Protein AF-0000000077129321 (afdb_homodimer)

Structure (mmCIF, N/CA/C/O backbone):
data_AF-0000000077129321-model_v1
#
loop_
_entity.id
_entity.type
_entity.pdbx_description
1 polymer 'Predicted protein'
#
loop_
_atom_site.group_PDB
_atom_site.id
_atom_site.type_symbol
_atom_site.label_atom_id
_atom_site.label_alt_id
_atom_site.label_comp_id
_atom_site.label_asym_id
_atom_site.label_entity_id
_atom_site.label_seq_id
_atom_site.pdbx_PDB_ins_code
_atom_site.Cartn_x
_atom_site.Cartn_y
_atom_site.Cartn_z
_atom_site.occupancy
_atom_site.B_iso_or_equiv
_atom_site.auth_seq_id
_atom_site.auth_comp_id
_atom_site.auth_asym_id
_atom_site.auth_atom_id
_atom_site.pdbx_PDB_model_num
ATOM 1 N N . MET A 1 1 ? -29.438 -18.875 -0.452 1 38.34 1 MET A N 1
ATOM 2 C CA . MET A 1 1 ? -28.906 -18.75 -1.803 1 38.34 1 MET A CA 1
ATOM 3 C C . MET A 1 1 ? -27.766 -17.75 -1.842 1 38.34 1 MET A C 1
ATOM 5 O O . MET A 1 1 ? -27.906 -16.625 -1.356 1 38.34 1 MET A O 1
ATOM 9 N N . ALA A 1 2 ? -26.578 -18.125 -1.805 1 55.19 2 ALA A N 1
ATOM 10 C CA . ALA A 1 2 ? -25.406 -17.281 -1.555 1 55.19 2 ALA A CA 1
ATOM 11 C C . ALA A 1 2 ? -25.328 -16.141 -2.568 1 55.19 2 ALA A C 1
ATOM 13 O O . ALA A 1 2 ? -25.406 -16.375 -3.777 1 55.19 2 ALA A O 1
ATOM 14 N N . LEU A 1 3 ? -25.656 -14.906 -2.297 1 71.56 3 LEU A N 1
ATOM 15 C CA . LEU A 1 3 ? -25.906 -13.766 -3.178 1 71.56 3 LEU A CA 1
ATOM 16 C C . LEU A 1 3 ? -24.766 -13.609 -4.188 1 71.56 3 LEU A C 1
ATOM 18 O O . LEU A 1 3 ? -25.016 -13.328 -5.363 1 71.56 3 LEU A O 1
ATOM 22 N N . ILE A 1 4 ? -23.531 -13.688 -3.807 1 85.75 4 ILE A N 1
ATOM 23 C CA . ILE A 1 4 ? -22.484 -13.609 -4.816 1 85.75 4 ILE A CA 1
ATOM 24 C C . ILE A 1 4 ? -21.594 -14.859 -4.738 1 85.75 4 ILE A C 1
ATOM 26 O O . ILE A 1 4 ? -21.375 -15.406 -3.658 1 85.75 4 ILE A O 1
ATOM 30 N N . THR A 1 5 ? -21.328 -15.508 -5.875 1 92.88 5 THR A N 1
ATOM 31 C CA . THR A 1 5 ? -20.422 -16.656 -5.922 1 92.88 5 THR A CA 1
ATOM 32 C C . THR A 1 5 ? -19 -16.25 -5.547 1 92.88 5 THR A C 1
ATOM 34 O O . THR A 1 5 ? -18.672 -15.062 -5.535 1 92.88 5 THR A O 1
ATOM 37 N N . ALA A 1 6 ? -18.188 -17.234 -5.223 1 94.44 6 ALA A N 1
ATOM 38 C CA . ALA A 1 6 ? -16.797 -17 -4.898 1 94.44 6 ALA A CA 1
ATOM 39 C C . ALA A 1 6 ? -16.062 -16.297 -6.051 1 94.44 6 ALA A C 1
ATOM 41 O O . ALA A 1 6 ? -15.289 -15.367 -5.836 1 94.44 6 ALA A O 1
ATOM 42 N N . GLN A 1 7 ? -16.312 -16.781 -7.246 1 95.19 7 GLN A N 1
ATOM 43 C CA . GLN A 1 7 ? -15.672 -16.219 -8.43 1 95.19 7 GLN A CA 1
ATOM 44 C C . GLN A 1 7 ? -16.094 -14.758 -8.641 1 95.19 7 GLN A C 1
ATOM 46 O O . GLN A 1 7 ? -15.258 -13.914 -9 1 95.19 7 GLN A O 1
ATOM 51 N N . GLN A 1 8 ? -17.312 -14.523 -8.445 1 95.38 8 GLN A N 1
ATOM 52 C CA . GLN A 1 8 ? -17.797 -13.164 -8.586 1 95.38 8 GLN A CA 1
ATOM 53 C C . GLN A 1 8 ? -17.188 -12.242 -7.539 1 95.38 8 GLN A C 1
ATOM 55 O O . GLN A 1 8 ? -16.828 -11.094 -7.836 1 95.38 8 GLN A O 1
ATOM 60 N N . TYR A 1 9 ? -17.078 -12.734 -6.332 1 96.56 9 TYR A N 1
ATOM 61 C CA . TYR A 1 9 ? -16.453 -11.961 -5.262 1 96.56 9 TYR A CA 1
ATOM 62 C C . TYR A 1 9 ? -15.008 -11.633 -5.598 1 96.56 9 TYR A C 1
ATOM 64 O O . TYR A 1 9 ? -14.57 -10.492 -5.434 1 96.56 9 TYR A O 1
ATOM 72 N N . ILE A 1 10 ? -14.352 -12.586 -6.125 1 97.75 10 ILE A N 1
ATOM 73 C CA . ILE A 1 10 ? -12.953 -12.398 -6.492 1 97.75 10 ILE A CA 1
ATOM 74 C C . ILE A 1 10 ? -12.844 -11.359 -7.602 1 97.75 10 ILE A C 1
ATOM 76 O O . ILE A 1 10 ? -11.992 -10.469 -7.547 1 97.75 10 ILE A O 1
ATOM 80 N N . GLN A 1 11 ? -13.695 -11.438 -8.57 1 97.19 11 GLN A N 1
ATOM 81 C CA . GLN A 1 11 ? -13.672 -10.477 -9.664 1 97.19 11 GLN A CA 1
ATOM 82 C C . GLN A 1 11 ? -13.945 -9.062 -9.156 1 97.19 11 GLN A C 1
ATOM 84 O O . GLN A 1 11 ? -13.289 -8.109 -9.586 1 97.19 11 GLN A O 1
ATOM 89 N N . ALA A 1 12 ? -14.914 -9 -8.305 1 97.62 12 ALA A N 1
ATOM 90 C CA . ALA A 1 12 ? -15.211 -7.691 -7.734 1 97.62 12 ALA A CA 1
ATOM 91 C C . ALA A 1 12 ? -14.016 -7.145 -6.965 1 97.62 12 ALA A C 1
ATOM 93 O O . ALA A 1 12 ? -13.656 -5.973 -7.113 1 97.62 12 ALA A O 1
ATOM 94 N N . PHE A 1 13 ? -13.453 -8 -6.148 1 97.81 13 PHE A N 1
ATOM 95 C CA . PHE A 1 13 ? -12.273 -7.609 -5.391 1 97.81 13 PHE A CA 1
ATOM 96 C C . PHE A 1 13 ? -11.172 -7.098 -6.316 1 97.81 13 PHE A C 1
ATOM 98 O O . PHE A 1 13 ? -10.602 -6.031 -6.082 1 97.81 13 PHE A O 1
ATOM 105 N N . VAL A 1 14 ? -10.867 -7.84 -7.383 1 98.56 14 VAL A N 1
ATOM 106 C CA . VAL A 1 14 ? -9.789 -7.523 -8.312 1 98.56 14 VAL A CA 1
ATOM 107 C C . VAL A 1 14 ? -10.062 -6.176 -8.977 1 98.56 14 VAL A C 1
ATOM 109 O O . VAL A 1 14 ? -9.172 -5.32 -9.047 1 98.56 14 VAL A O 1
ATOM 112 N N . VAL A 1 15 ? -11.234 -5.961 -9.438 1 97.94 15 VAL A N 1
ATOM 113 C CA . VAL A 1 15 ? -11.578 -4.723 -10.125 1 97.94 15 VAL A CA 1
ATOM 114 C C . VAL A 1 15 ? -11.469 -3.545 -9.164 1 97.94 15 VAL A C 1
ATOM 116 O O . VAL A 1 15 ? -10.852 -2.527 -9.484 1 97.94 15 VAL A O 1
ATOM 119 N N . VAL A 1 16 ? -12 -3.689 -7.945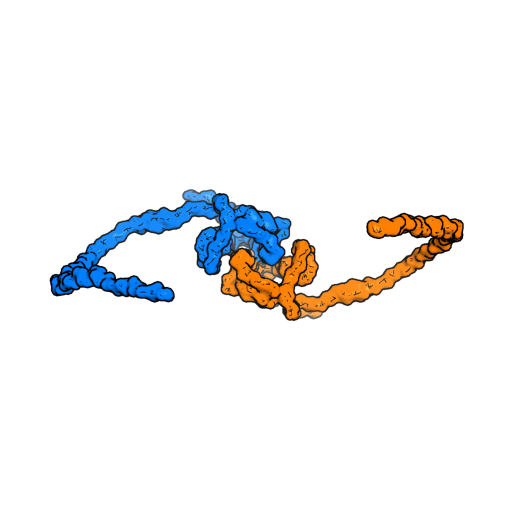 1 97.44 16 VAL A N 1
ATOM 120 C CA . VAL A 1 16 ? -12.016 -2.609 -6.965 1 97.44 16 VAL A CA 1
ATOM 121 C C . VAL A 1 16 ? -10.586 -2.256 -6.566 1 97.44 16 VAL A C 1
ATOM 123 O O . VAL A 1 16 ? -10.203 -1.083 -6.578 1 97.44 16 VAL A O 1
ATOM 126 N N . MET A 1 17 ? -9.812 -3.277 -6.297 1 98.19 17 MET A N 1
ATOM 127 C CA . MET A 1 17 ? -8.461 -3.014 -5.82 1 98.19 17 MET A CA 1
ATOM 128 C C . MET A 1 17 ? -7.578 -2.492 -6.949 1 98.19 17 MET A C 1
ATOM 130 O O . MET A 1 17 ? -6.695 -1.663 -6.719 1 98.19 17 MET A O 1
ATOM 134 N N . ALA A 1 18 ? -7.828 -2.965 -8.156 1 98.38 18 ALA A N 1
ATOM 135 C CA . ALA A 1 18 ? -7.086 -2.453 -9.305 1 98.38 18 ALA A CA 1
ATOM 136 C C . ALA A 1 18 ? -7.422 -0.988 -9.562 1 98.38 18 ALA A C 1
ATOM 138 O O . ALA A 1 18 ? -6.535 -0.187 -9.875 1 98.38 18 ALA A O 1
ATOM 139 N N . VAL A 1 19 ? -8.625 -0.615 -9.469 1 97.56 19 VAL A N 1
ATOM 140 C CA . VAL A 1 19 ? -9.047 0.767 -9.672 1 97.56 19 VAL A CA 1
ATOM 141 C C . VAL A 1 19 ? -8.445 1.656 -8.586 1 97.56 19 VAL A C 1
ATOM 143 O O . VAL A 1 19 ? -7.922 2.734 -8.883 1 97.56 19 VAL A O 1
ATOM 146 N N . TYR A 1 20 ? -8.453 1.19 -7.352 1 97.25 20 TYR A N 1
ATOM 147 C CA . TYR A 1 20 ? -7.855 1.972 -6.273 1 97.25 20 TYR A CA 1
ATOM 148 C C . TYR A 1 20 ? -6.348 2.096 -6.461 1 97.25 20 TYR A C 1
ATOM 150 O O . TYR A 1 20 ? -5.766 3.15 -6.191 1 97.25 20 TYR A O 1
ATOM 158 N N . ALA A 1 21 ? -5.75 1.023 -6.934 1 98.44 21 ALA A N 1
ATOM 159 C CA . ALA A 1 21 ? -4.32 1.09 -7.223 1 98.44 21 ALA A CA 1
ATOM 160 C C . ALA A 1 21 ? -4.023 2.145 -8.281 1 98.44 21 ALA A C 1
ATOM 162 O O . ALA A 1 21 ? -3.082 2.932 -8.141 1 98.44 21 ALA A O 1
ATOM 163 N N . ALA A 1 22 ? -4.809 2.193 -9.281 1 98.25 22 ALA A N 1
ATOM 164 C CA . ALA A 1 22 ? -4.645 3.189 -10.336 1 98.25 22 ALA A CA 1
ATOM 165 C C . ALA A 1 22 ? -4.836 4.602 -9.797 1 98.25 22 ALA A C 1
ATOM 167 O O . ALA A 1 22 ? -4.07 5.512 -10.125 1 98.25 22 ALA A O 1
ATOM 168 N N . GLN A 1 23 ? -5.816 4.805 -8.969 1 97.44 23 GLN A N 1
ATOM 169 C CA . GLN A 1 23 ? -6.055 6.117 -8.383 1 97.44 23 GLN A CA 1
ATOM 170 C C . GLN A 1 23 ? -4.895 6.535 -7.48 1 97.44 23 GLN A C 1
ATOM 172 O O . GLN A 1 23 ? -4.469 7.691 -7.508 1 97.44 23 GLN A O 1
ATOM 177 N N . MET A 1 24 ? -4.395 5.586 -6.711 1 97.44 24 MET A N 1
ATOM 178 C CA . MET A 1 24 ? -3.26 5.871 -5.84 1 97.44 24 MET A CA 1
ATOM 179 C C . MET A 1 24 ? -2.045 6.309 -6.648 1 97.44 24 MET A C 1
ATOM 181 O O . MET A 1 24 ? -1.285 7.18 -6.219 1 97.44 24 MET A O 1
ATOM 185 N N . LEU A 1 25 ? -1.91 5.727 -7.773 1 97.69 25 LEU A N 1
ATOM 186 C CA . LEU A 1 25 ? -0.761 6.023 -8.625 1 97.69 25 LEU A CA 1
ATOM 187 C C . LEU A 1 25 ? -0.932 7.371 -9.312 1 97.69 25 LEU A C 1
ATOM 189 O O . LEU A 1 25 ? -0.011 8.195 -9.32 1 97.69 25 LEU A O 1
ATOM 193 N N . LEU A 1 26 ? -2.111 7.668 -9.742 1 96.62 26 LEU A N 1
ATOM 194 C CA . LEU A 1 26 ? -2.297 8.742 -10.711 1 96.62 26 LEU A CA 1
ATOM 195 C C . LEU A 1 26 ? -2.834 10 -10.031 1 96.62 26 LEU A C 1
ATOM 197 O O . LEU A 1 26 ? -2.514 11.117 -10.445 1 96.62 26 LEU A O 1
ATOM 201 N N . VAL A 1 27 ? -3.689 9.82 -8.969 1 96.69 27 VAL A N 1
ATOM 202 C CA . VAL A 1 27 ? -4.359 10.992 -8.414 1 96.69 27 VAL A CA 1
ATOM 203 C C . VAL A 1 27 ? -4.352 10.922 -6.891 1 96.69 27 VAL A C 1
ATOM 205 O O . VAL A 1 27 ? -5.391 11.078 -6.254 1 96.69 27 VAL A O 1
ATOM 208 N N . PRO A 1 28 ? -3.227 10.758 -6.32 1 95.94 28 PRO A N 1
ATOM 209 C CA . PRO A 1 28 ? -3.172 10.641 -4.859 1 95.94 28 PRO A CA 1
ATOM 210 C C . PRO A 1 28 ? -3.703 11.883 -4.148 1 95.94 28 PRO A C 1
ATOM 212 O O . PRO A 1 28 ? -4.301 11.773 -3.072 1 95.94 28 PRO A O 1
ATOM 215 N N . ALA A 1 29 ? -3.537 13.055 -4.715 1 95.5 29 ALA A N 1
ATOM 216 C CA . ALA A 1 29 ? -4.039 14.273 -4.098 1 95.5 29 ALA A CA 1
ATOM 217 C C . ALA A 1 29 ? -5.562 14.25 -3.99 1 95.5 29 ALA A C 1
ATOM 219 O O . ALA A 1 29 ? -6.125 14.602 -2.951 1 95.5 29 ALA A O 1
ATOM 220 N N . LYS A 1 30 ? -6.164 13.797 -4.988 1 95 30 LYS A N 1
ATOM 221 C CA . LYS A 1 30 ? -7.621 13.734 -5.016 1 95 30 LYS A CA 1
ATOM 222 C C . LYS A 1 30 ? -8.148 12.719 -4.008 1 95 30 LYS A C 1
ATOM 224 O O . LYS A 1 30 ? -9.203 12.922 -3.408 1 95 30 LYS A O 1
ATOM 229 N N . MET A 1 31 ? -7.438 11.641 -3.83 1 94.12 31 MET A N 1
ATOM 230 C CA . MET A 1 31 ? -7.852 10.625 -2.865 1 94.12 31 MET A CA 1
ATOM 231 C C . MET A 1 31 ? -7.898 11.211 -1.455 1 94.12 31 MET A C 1
ATOM 233 O O . MET A 1 31 ? -8.734 10.812 -0.645 1 94.12 31 MET A O 1
ATOM 237 N N . VAL A 1 32 ? -7.004 12.094 -1.251 1 94.88 32 VAL A N 1
ATOM 238 C CA . VAL A 1 32 ? -6.98 12.727 0.06 1 94.88 32 VAL A CA 1
ATOM 239 C C . VAL A 1 32 ? -8.102 13.758 0.155 1 94.88 32 VAL A C 1
ATOM 241 O O . VAL A 1 32 ? -8.938 13.695 1.058 1 94.88 32 VAL A O 1
ATOM 244 N N . THR A 1 33 ? -8.211 14.641 -0.773 1 93.44 33 THR A N 1
ATOM 245 C CA . THR A 1 33 ? -9.109 15.781 -0.672 1 93.44 33 THR A CA 1
ATOM 246 C C . THR A 1 33 ? -10.562 15.352 -0.844 1 93.44 33 THR A C 1
ATOM 248 O O . THR A 1 33 ? -11.477 16.047 -0.398 1 93.44 33 THR A O 1
ATOM 251 N N . ASP A 1 34 ? -10.758 14.219 -1.418 1 92.19 34 ASP A N 1
ATOM 252 C CA . ASP A 1 34 ? -12.117 13.703 -1.567 1 92.19 34 ASP A CA 1
ATOM 253 C C . ASP A 1 34 ? -12.609 13.078 -0.264 1 92.19 34 ASP A C 1
ATOM 255 O O . ASP A 1 34 ? -13.82 13.047 -0.006 1 92.19 34 ASP A O 1
ATOM 259 N N . HIS A 1 35 ? -11.727 12.688 0.561 1 92.69 35 HIS A N 1
ATOM 260 C CA . HIS A 1 35 ? -12.164 11.883 1.698 1 92.69 35 HIS A CA 1
ATOM 261 C C . HIS A 1 35 ? -11.891 12.602 3.016 1 92.69 35 HIS A C 1
ATOM 263 O O . HIS A 1 35 ? -12.469 12.25 4.047 1 92.69 35 HIS A O 1
ATOM 269 N N . PHE A 1 36 ? -11.031 13.555 2.916 1 92.75 36 PHE A N 1
ATOM 270 C CA . PHE A 1 36 ? -10.609 14.203 4.152 1 92.75 36 PHE A CA 1
ATOM 271 C C . PHE A 1 36 ? -10.641 15.727 4.004 1 92.75 36 PHE A C 1
ATOM 273 O O . PHE A 1 36 ? -10.453 16.25 2.906 1 92.75 36 PHE A O 1
ATOM 280 N N . LYS A 1 37 ? -10.961 16.375 5.102 1 92.75 37 LYS A N 1
ATOM 281 C CA . LYS A 1 37 ? -10.781 17.812 5.199 1 92.75 37 LYS A CA 1
ATOM 282 C C . LYS A 1 37 ? -9.344 18.172 5.562 1 92.75 37 LYS A C 1
ATOM 284 O O . LYS A 1 37 ? -9.086 18.75 6.621 1 92.75 37 LYS A O 1
ATOM 289 N N . ALA A 1 38 ? -8.438 17.828 4.746 1 92.56 38 ALA A N 1
ATOM 290 C CA . ALA A 1 38 ? -7 18 4.938 1 92.56 38 ALA A CA 1
ATOM 291 C C . 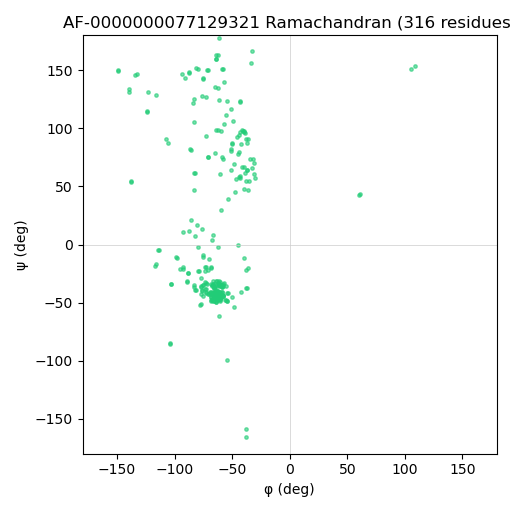ALA A 1 38 ? -6.293 18.203 3.6 1 92.56 38 ALA A C 1
ATOM 293 O O . ALA A 1 38 ? -6.75 17.719 2.566 1 92.56 38 ALA A O 1
ATOM 294 N N . PRO A 1 39 ? -5.23 18.922 3.635 1 93.19 39 PRO A N 1
ATOM 295 C CA . PRO A 1 39 ? -4.445 19.062 2.406 1 93.19 39 PRO A CA 1
ATOM 296 C C . PRO A 1 39 ? -3.703 17.781 2.029 1 93.19 39 PRO A C 1
ATOM 298 O O . PRO A 1 39 ? -3.297 17.016 2.908 1 93.19 39 PRO A O 1
ATOM 301 N N . ALA A 1 40 ? -3.52 17.609 0.75 1 94.31 40 ALA A N 1
ATOM 302 C CA . ALA A 1 40 ? -2.713 16.516 0.239 1 94.31 40 ALA A CA 1
ATOM 303 C C . ALA A 1 40 ? -1.234 16.891 0.187 1 94.31 40 ALA A C 1
ATOM 305 O O . ALA A 1 40 ? -0.71 17.219 -0.878 1 94.31 40 ALA A O 1
ATOM 306 N N . THR A 1 41 ? -0.554 16.797 1.287 1 93.62 41 THR A N 1
ATOM 307 C CA . THR A 1 41 ? 0.854 17.172 1.348 1 93.62 41 THR A CA 1
ATOM 308 C C . THR A 1 41 ? 1.693 16.266 0.448 1 93.62 41 THR A C 1
ATOM 310 O O . THR A 1 41 ? 1.288 15.148 0.13 1 93.62 41 THR A O 1
ATOM 313 N N . PRO A 1 42 ? 2.863 16.672 0.061 1 93.19 42 PRO A N 1
ATOM 314 C CA . PRO A 1 42 ? 3.74 15.828 -0.753 1 93.19 42 PRO A CA 1
ATOM 315 C C . PRO A 1 42 ? 4.078 14.508 -0.076 1 93.19 42 PRO A C 1
ATOM 317 O O . PRO A 1 42 ? 4.141 13.469 -0.739 1 93.19 42 PRO A O 1
ATOM 320 N N . MET A 1 43 ? 4.242 14.508 1.226 1 94.25 43 MET A N 1
ATOM 321 C CA . MET A 1 43 ? 4.562 13.297 1.972 1 94.25 43 MET A CA 1
ATOM 322 C C . MET A 1 43 ? 3.406 12.305 1.91 1 94.25 43 MET A C 1
ATOM 324 O O . MET A 1 43 ? 3.621 11.109 1.693 1 94.25 43 MET A O 1
ATOM 328 N N . VAL A 1 44 ? 2.24 12.836 2.072 1 95.69 44 VAL A N 1
ATOM 329 C CA . VAL A 1 44 ? 1.072 11.961 2.027 1 95.69 44 VAL A CA 1
ATOM 330 C C . VAL A 1 44 ? 0.914 11.383 0.624 1 95.69 44 VAL A C 1
ATOM 332 O O . VAL A 1 44 ? 0.69 10.18 0.464 1 95.69 44 VAL A O 1
ATOM 335 N N . GLN A 1 45 ? 1.071 12.18 -0.364 1 96.06 45 GLN A N 1
ATOM 336 C CA . GLN A 1 45 ? 0.941 11.727 -1.745 1 96.06 45 GLN A CA 1
ATOM 337 C C . GLN A 1 45 ? 2 10.68 -2.086 1 96.06 45 GLN A C 1
ATOM 339 O O . GLN A 1 45 ? 1.726 9.719 -2.812 1 96.06 45 GLN A O 1
ATOM 344 N N . PHE A 1 46 ? 3.234 10.891 -1.583 1 95.38 46 PHE A N 1
ATOM 345 C CA . PHE A 1 46 ? 4.344 9.961 -1.758 1 95.38 46 PHE A CA 1
ATOM 346 C C . PHE A 1 46 ? 3.971 8.57 -1.251 1 95.38 46 PHE A C 1
ATOM 348 O O . PHE A 1 46 ? 4.113 7.586 -1.974 1 95.38 46 PHE A O 1
ATOM 355 N N . TRP A 1 47 ? 3.418 8.469 -0.104 1 96.75 47 TRP A N 1
ATOM 356 C CA . TRP A 1 47 ? 3.094 7.18 0.502 1 96.75 47 TRP A CA 1
ATOM 357 C C . TRP A 1 47 ? 1.896 6.539 -0.191 1 96.75 47 TRP A C 1
ATOM 359 O O . TRP A 1 47 ? 1.864 5.32 -0.386 1 96.75 47 TRP A O 1
ATOM 369 N N . ILE A 1 48 ? 0.915 7.355 -0.569 1 97.44 48 ILE A N 1
ATOM 370 C CA . ILE A 1 48 ? -0.236 6.836 -1.298 1 97.44 48 ILE A CA 1
ATOM 371 C C . ILE A 1 48 ? 0.218 6.266 -2.641 1 97.44 48 ILE A C 1
ATOM 373 O O . ILE A 1 48 ? -0.133 5.141 -2.996 1 97.44 48 ILE A O 1
ATOM 377 N N . ARG A 1 49 ? 1.005 7.004 -3.348 1 96.88 49 ARG A N 1
ATOM 378 C CA . ARG A 1 49 ? 1.462 6.582 -4.668 1 96.88 49 ARG A CA 1
ATOM 379 C C . ARG A 1 49 ? 2.281 5.301 -4.578 1 96.88 49 ARG A C 1
ATOM 381 O O . ARG A 1 49 ? 2.105 4.387 -5.387 1 96.88 49 ARG A O 1
ATOM 388 N N . GLY A 1 50 ? 3.182 5.234 -3.639 1 97 50 GLY A N 1
ATOM 389 C CA . GLY A 1 50 ? 3.982 4.035 -3.451 1 97 50 GLY A CA 1
ATOM 390 C C . GLY A 1 50 ? 3.148 2.797 -3.172 1 97 50 GLY A C 1
ATOM 391 O O . GLY A 1 50 ? 3.461 1.709 -3.658 1 97 50 GLY A O 1
ATOM 392 N N . ALA A 1 51 ? 2.057 2.91 -2.473 1 98.12 51 ALA A N 1
ATOM 393 C CA . ALA A 1 51 ? 1.196 1.792 -2.094 1 98.12 51 ALA A CA 1
ATOM 394 C C . ALA A 1 51 ? 0.5 1.195 -3.312 1 98.12 51 ALA A C 1
ATOM 396 O O . ALA A 1 51 ? 0.012 0.064 -3.266 1 98.12 51 ALA A O 1
ATOM 397 N N . SER A 1 52 ? 0.463 1.991 -4.367 1 98.5 52 SER A N 1
ATOM 398 C CA . SER A 1 52 ? -0.196 1.522 -5.582 1 98.5 52 SER A CA 1
ATOM 399 C C . SER A 1 52 ? 0.443 0.238 -6.098 1 98.5 52 SER A C 1
ATOM 401 O O . SER A 1 52 ? -0.246 -0.635 -6.629 1 98.5 52 SER A O 1
ATOM 403 N N . VAL A 1 53 ? 1.741 0.117 -5.961 1 98.5 53 VAL A N 1
ATOM 404 C CA . VAL A 1 53 ? 2.465 -1.066 -6.414 1 98.5 53 VAL A CA 1
ATOM 405 C C . VAL A 1 53 ? 1.938 -2.305 -5.695 1 98.5 53 VAL A C 1
ATOM 407 O O . VAL A 1 53 ? 1.67 -3.33 -6.324 1 98.5 53 VAL A O 1
ATOM 410 N N . ALA A 1 54 ? 1.779 -2.211 -4.414 1 98.75 54 ALA A N 1
ATOM 411 C CA . ALA A 1 54 ? 1.363 -3.352 -3.6 1 98.75 54 ALA A CA 1
ATOM 412 C C . ALA A 1 54 ? -0.092 -3.719 -3.875 1 98.75 54 ALA A C 1
ATOM 414 O O . ALA A 1 54 ? -0.426 -4.898 -4.016 1 98.75 54 ALA A O 1
ATOM 415 N N . TRP A 1 55 ? -0.94 -2.729 -3.99 1 98.81 55 TRP A N 1
ATOM 416 C CA . TRP A 1 55 ? -2.352 -2.992 -4.254 1 98.81 55 TRP A CA 1
ATOM 417 C C . TRP A 1 55 ? -2.545 -3.549 -5.66 1 98.81 55 TRP A C 1
ATOM 419 O O . TRP A 1 55 ? -3.309 -4.5 -5.859 1 98.81 55 TRP A O 1
ATOM 429 N N . GLY A 1 56 ? -1.867 -2.912 -6.602 1 98.75 56 GLY A N 1
ATOM 430 C CA . GLY A 1 56 ? -1.921 -3.441 -7.953 1 98.75 56 GLY A CA 1
ATOM 431 C C . GLY A 1 56 ? -1.378 -4.855 -8.062 1 98.75 56 GLY A C 1
ATOM 432 O O . GLY A 1 56 ? -1.966 -5.699 -8.742 1 98.75 56 GLY A O 1
ATOM 433 N N . GLY A 1 57 ? -0.225 -5.082 -7.402 1 98.75 57 GLY A N 1
ATOM 434 C CA . GLY A 1 57 ? 0.347 -6.422 -7.383 1 98.75 57 GLY A CA 1
ATOM 435 C C . GLY A 1 57 ? -0.562 -7.449 -6.742 1 98.75 57 GLY A C 1
ATOM 436 O O . GLY A 1 57 ? -0.699 -8.562 -7.246 1 98.75 57 GLY A O 1
ATOM 437 N N . LEU A 1 58 ? -1.184 -7.117 -5.66 1 98.81 58 LEU A N 1
ATOM 438 C CA . LEU A 1 58 ? -2.102 -8.016 -4.973 1 98.81 58 LEU A CA 1
ATOM 439 C C . LEU A 1 58 ? -3.301 -8.352 -5.855 1 98.81 58 LEU A C 1
ATOM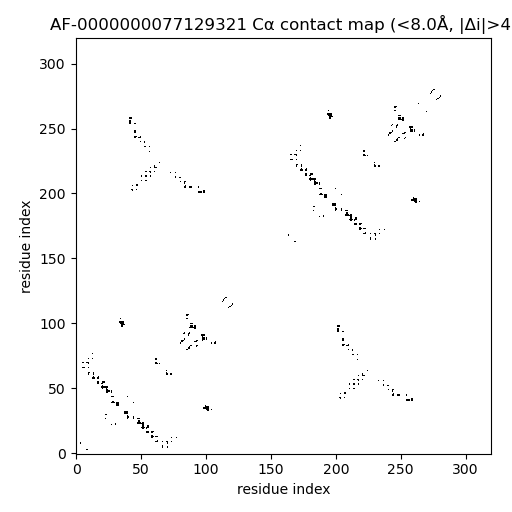 441 O O . LEU A 1 58 ? -3.693 -9.516 -5.957 1 98.81 58 LEU A O 1
ATOM 445 N N . ALA A 1 59 ? -3.84 -7.332 -6.457 1 98.75 59 ALA A N 1
ATOM 446 C CA . ALA A 1 59 ? -4.965 -7.551 -7.359 1 98.75 59 ALA A CA 1
ATOM 447 C C . ALA A 1 59 ? -4.586 -8.508 -8.484 1 98.75 59 ALA A C 1
ATOM 449 O O . ALA A 1 59 ? -5.344 -9.422 -8.812 1 98.75 59 ALA A O 1
ATOM 450 N N . TYR A 1 60 ? -3.436 -8.297 -9.039 1 98.75 60 TYR A N 1
ATOM 451 C CA . TYR A 1 60 ? -2.957 -9.148 -10.117 1 98.75 60 TYR A CA 1
ATOM 452 C C . TYR A 1 60 ? -2.805 -10.594 -9.648 1 98.75 60 TYR A C 1
ATOM 454 O O . TYR A 1 60 ? -3.232 -11.523 -10.328 1 98.75 60 TYR A O 1
ATOM 462 N N . CYS A 1 61 ? -2.189 -10.773 -8.5 1 98.69 61 CYS A N 1
ATOM 463 C CA . CYS A 1 61 ? -1.985 -12.109 -7.957 1 98.69 61 CYS A CA 1
ATOM 464 C C . CYS A 1 61 ? -3.316 -12.812 -7.715 1 98.69 61 CYS A C 1
ATOM 466 O O . CYS A 1 61 ? -3.508 -13.953 -8.133 1 98.69 61 CYS A O 1
ATOM 468 N N . VAL A 1 62 ? -4.23 -12.133 -7.082 1 98.56 62 VAL A N 1
ATOM 469 C CA . VAL A 1 62 ? -5.535 -12.711 -6.777 1 98.56 62 VAL A CA 1
ATOM 470 C C . VAL A 1 62 ? -6.262 -13.055 -8.078 1 98.56 62 VAL A C 1
ATOM 472 O O . VAL A 1 62 ? -6.961 -14.07 -8.148 1 98.56 62 VAL A O 1
ATOM 475 N N . TYR A 1 63 ? -6.047 -12.266 -9.07 1 98 63 TYR A N 1
ATOM 476 C CA . TYR A 1 63 ? -6.664 -12.492 -10.375 1 98 63 TYR A CA 1
ATOM 477 C C . TYR A 1 63 ? -6.125 -13.766 -11.016 1 98 63 TYR A C 1
ATOM 479 O O . TYR A 1 63 ? -6.859 -14.477 -11.711 1 98 63 TYR A O 1
ATOM 487 N N . THR A 1 64 ? -4.895 -14.078 -10.789 1 97.12 64 THR A N 1
ATOM 488 C CA . THR A 1 64 ? -4.242 -15.148 -11.531 1 97.12 64 THR A CA 1
ATOM 489 C C . THR A 1 64 ? -4.246 -16.438 -10.727 1 97.12 64 THR A C 1
ATOM 491 O O . THR A 1 64 ? -3.99 -17.516 -11.273 1 97.12 64 THR A O 1
ATOM 494 N N . MET A 1 65 ? -4.594 -16.375 -9.469 1 95.81 65 MET A N 1
ATOM 495 C CA . MET A 1 65 ? -4.637 -17.547 -8.594 1 95.81 65 MET A CA 1
ATOM 496 C C . MET A 1 65 ? -5.914 -18.344 -8.82 1 95.81 65 MET A C 1
ATOM 498 O O . MET A 1 65 ? -6.945 -17.781 -9.188 1 95.81 65 MET A O 1
ATOM 502 N N . PRO A 1 66 ? -5.832 -19.672 -8.578 1 95.81 66 PRO A N 1
ATOM 503 C CA . PRO A 1 66 ? -7.074 -20.438 -8.523 1 95.81 66 PRO A CA 1
ATOM 504 C C . PRO A 1 66 ? -8.047 -19.922 -7.465 1 95.81 66 PRO A C 1
ATOM 506 O O . PRO A 1 66 ? -7.613 -19.422 -6.422 1 95.81 66 PRO A O 1
ATOM 509 N N . THR A 1 67 ? -9.25 -20.109 -7.73 1 96.12 67 THR A N 1
ATOM 510 C CA . THR A 1 67 ? -10.32 -19.578 -6.895 1 96.12 67 THR A CA 1
ATOM 511 C C . THR A 1 67 ? -10.133 -20 -5.441 1 96.12 67 THR A C 1
ATOM 513 O O . THR A 1 67 ? -10.289 -19.188 -4.527 1 96.12 67 THR A O 1
ATOM 516 N N . ALA A 1 68 ? -9.773 -21.203 -5.246 1 96.19 68 ALA A N 1
ATOM 517 C CA . ALA A 1 68 ? -9.648 -21.75 -3.896 1 96.19 68 ALA A CA 1
ATOM 518 C C . ALA A 1 68 ? -8.547 -21.031 -3.119 1 96.19 68 ALA A C 1
ATOM 520 O O . ALA A 1 68 ? -8.656 -20.859 -1.903 1 96.19 68 ALA A O 1
ATOM 521 N N . ALA A 1 69 ? -7.566 -20.594 -3.82 1 96.31 69 ALA A N 1
ATOM 522 C CA . ALA A 1 69 ? -6.441 -19.906 -3.191 1 96.31 69 ALA A CA 1
ATOM 523 C C . ALA A 1 69 ? -6.699 -18.406 -3.102 1 96.31 69 ALA A C 1
ATOM 525 O O . ALA A 1 69 ? -6.242 -17.75 -2.162 1 96.31 69 ALA A O 1
ATOM 526 N N . ALA A 1 70 ? -7.395 -17.938 -4.055 1 97.94 70 ALA A N 1
ATOM 527 C CA . ALA A 1 70 ? -7.625 -16.5 -4.176 1 97.94 70 ALA A CA 1
ATOM 528 C C . ALA A 1 70 ? -8.648 -16.016 -3.152 1 97.94 70 ALA A C 1
ATOM 530 O O . ALA A 1 70 ? -8.523 -14.906 -2.613 1 97.94 70 ALA A O 1
ATOM 531 N N . LEU A 1 71 ? -9.594 -16.828 -2.865 1 97.69 71 LEU A N 1
ATOM 532 C CA . LEU A 1 71 ? -10.734 -16.406 -2.072 1 97.69 71 LEU A CA 1
ATOM 533 C C . LEU A 1 71 ? -10.312 -16.016 -0.661 1 97.69 71 LEU A C 1
ATOM 535 O O . LEU A 1 71 ? -10.656 -14.938 -0.175 1 97.69 71 LEU A O 1
ATOM 539 N N . PRO A 1 72 ? -9.547 -16.828 0.023 1 97.69 72 PRO A N 1
ATOM 540 C CA . PRO A 1 72 ? -9.133 -16.422 1.366 1 97.69 72 PRO A CA 1
ATOM 541 C C . PRO A 1 72 ? -8.289 -15.141 1.359 1 97.69 72 PRO A C 1
ATOM 543 O O . PRO A 1 72 ? -8.391 -14.328 2.277 1 97.69 72 PRO A O 1
ATOM 546 N N . VAL A 1 73 ? -7.461 -14.945 0.353 1 98.38 73 VAL A N 1
ATOM 547 C CA . VAL A 1 73 ? -6.613 -13.758 0.266 1 98.38 73 VAL A CA 1
ATOM 548 C C . VAL A 1 73 ? -7.48 -12.523 0.039 1 98.38 73 VAL A C 1
ATOM 550 O O . VAL A 1 73 ? -7.328 -11.508 0.732 1 98.38 73 VAL A O 1
ATOM 553 N N . ALA A 1 74 ? -8.375 -12.656 -0.886 1 98.62 74 ALA A N 1
ATOM 554 C CA . ALA A 1 74 ? -9.273 -11.555 -1.195 1 98.62 74 ALA A CA 1
ATOM 555 C C . ALA A 1 74 ? -10.117 -11.172 0.019 1 98.62 74 ALA A C 1
ATOM 557 O O . ALA A 1 74 ? -10.297 -9.992 0.311 1 98.62 74 ALA A O 1
ATOM 558 N N . THR A 1 75 ? -10.578 -12.164 0.726 1 98.31 75 THR A N 1
ATOM 559 C CA . THR A 1 75 ? -11.422 -11.93 1.892 1 98.31 75 THR A CA 1
ATOM 560 C C . THR A 1 75 ? -10.625 -11.281 3.018 1 98.31 75 THR A C 1
ATOM 562 O O . THR A 1 75 ? -11.047 -10.273 3.584 1 98.31 75 THR A O 1
ATOM 565 N N . ALA A 1 76 ? -9.477 -11.852 3.266 1 98.5 76 ALA A N 1
ATOM 566 C CA . ALA A 1 76 ? -8.633 -11.305 4.324 1 98.5 76 ALA A CA 1
ATOM 567 C C . ALA A 1 76 ? -8.234 -9.867 4.016 1 98.5 76 ALA A C 1
ATOM 569 O O . ALA A 1 76 ? -8.273 -9 4.891 1 98.5 76 ALA A O 1
ATOM 570 N N . ALA A 1 77 ? -7.863 -9.641 2.777 1 98.56 77 ALA A N 1
ATOM 571 C CA . ALA A 1 77 ? -7.445 -8.305 2.369 1 98.56 77 ALA A CA 1
ATOM 572 C C . ALA A 1 77 ? -8.602 -7.312 2.463 1 98.56 77 ALA A C 1
ATOM 574 O O . ALA A 1 77 ? -8.406 -6.156 2.846 1 98.56 77 ALA A O 1
ATOM 575 N N . SER A 1 78 ? -9.781 -7.762 2.137 1 97.88 78 SER A N 1
ATOM 576 C CA . SER A 1 78 ? -10.953 -6.895 2.223 1 97.88 78 SER A CA 1
ATOM 577 C C . SER A 1 78 ? -11.25 -6.5 3.666 1 97.88 78 SER A C 1
ATOM 579 O O . SER A 1 78 ? -11.508 -5.332 3.957 1 97.88 78 SER A O 1
ATOM 581 N N . VAL A 1 79 ? -11.188 -7.41 4.504 1 97.25 79 VAL A N 1
ATOM 582 C CA . VAL A 1 79 ? -11.461 -7.16 5.914 1 97.25 79 VAL A CA 1
ATOM 583 C C . VAL A 1 79 ? -10.398 -6.227 6.492 1 97.25 79 VAL A C 1
ATOM 585 O O . VAL A 1 79 ? -10.727 -5.223 7.129 1 97.25 79 VAL A O 1
ATOM 588 N N . ALA A 1 80 ? -9.18 -6.57 6.219 1 98.06 80 ALA A N 1
ATOM 589 C CA . ALA A 1 80 ? -8.078 -5.766 6.746 1 98.06 80 ALA A CA 1
ATOM 590 C C . ALA A 1 80 ? -8.125 -4.344 6.195 1 98.06 80 ALA A C 1
ATOM 592 O O . ALA A 1 80 ? -7.898 -3.379 6.93 1 98.06 80 ALA A O 1
ATOM 593 N N . CYS A 1 81 ? -8.406 -4.23 4.918 1 96.94 81 CYS A N 1
ATOM 594 C CA . CYS A 1 81 ? -8.547 -2.924 4.281 1 96.94 81 CYS A CA 1
ATOM 595 C C . CYS A 1 81 ? -9.648 -2.111 4.941 1 96.94 81 CYS A C 1
ATOM 597 O O . CYS A 1 81 ? -9.477 -0.92 5.211 1 96.94 81 CYS A O 1
ATOM 599 N N . ASN A 1 82 ? -10.734 -2.754 5.207 1 94.44 82 ASN A N 1
ATOM 600 C CA . ASN A 1 82 ? -11.859 -2.076 5.844 1 94.44 82 ASN A CA 1
ATOM 601 C C . ASN A 1 82 ? -11.484 -1.56 7.23 1 94.44 82 ASN A C 1
ATOM 603 O O . ASN A 1 82 ? -11.828 -0.434 7.594 1 94.44 82 ASN A O 1
ATOM 607 N N . VAL A 1 83 ? -10.766 -2.309 7.965 1 94.19 83 VAL A N 1
ATOM 608 C CA . VAL A 1 83 ? -10.398 -1.972 9.336 1 94.19 83 VAL A CA 1
ATOM 609 C C . VAL A 1 83 ? -9.359 -0.853 9.328 1 94.19 83 VAL A C 1
ATOM 611 O O . VAL A 1 83 ? -9.484 0.122 10.078 1 94.19 83 VAL A O 1
ATOM 614 N N . LEU A 1 84 ? -8.414 -0.934 8.438 1 95.94 84 LEU A N 1
ATOM 615 C CA . LEU A 1 84 ? -7.25 -0.057 8.516 1 95.94 84 LEU A CA 1
ATOM 616 C C . LEU A 1 84 ? -7.504 1.257 7.785 1 95.94 84 LEU A C 1
ATOM 618 O O . LEU A 1 84 ? -6.84 2.26 8.055 1 95.94 84 LEU A O 1
ATOM 622 N N . TYR A 1 85 ? -8.43 1.234 6.812 1 93.62 85 TYR A N 1
ATOM 623 C CA . TYR A 1 85 ? -8.711 2.471 6.098 1 93.62 85 TYR A CA 1
ATOM 624 C C . TYR A 1 85 ? -10.031 3.082 6.566 1 93.62 85 TYR A C 1
ATOM 626 O O . TYR A 1 85 ? -10.07 3.764 7.594 1 93.62 85 TYR A O 1
ATOM 634 N N . PRO A 1 86 ? -11.203 2.713 6.051 1 90.38 86 PRO A N 1
ATOM 635 C CA . PRO A 1 86 ? -12.398 3.498 6.371 1 90.38 86 PRO A CA 1
ATOM 636 C C . PRO A 1 86 ? -12.773 3.426 7.852 1 90.38 86 PRO A C 1
ATOM 638 O O . PRO A 1 86 ? -13.109 4.445 8.453 1 90.38 86 PRO A O 1
ATOM 641 N N . MET A 1 87 ? -12.703 2.303 8.477 1 90 87 MET A N 1
ATOM 642 C CA . MET A 1 87 ? -13.078 2.201 9.883 1 90 87 MET A CA 1
ATOM 643 C C . MET A 1 87 ? -12.07 2.93 10.766 1 90 87 MET A C 1
ATOM 645 O O . MET A 1 87 ? -12.453 3.627 11.711 1 90 87 MET A O 1
ATOM 649 N N . ASN A 1 88 ? -10.867 2.795 10.453 1 91.81 88 ASN A N 1
ATOM 650 C CA . ASN A 1 88 ? -9.836 3.496 11.211 1 91.81 88 ASN A CA 1
ATOM 651 C C . ASN A 1 88 ? -9.945 5.008 11.039 1 91.81 88 ASN A C 1
ATOM 653 O O . ASN A 1 88 ? -9.766 5.762 12 1 91.81 88 ASN A O 1
ATOM 657 N N . ALA A 1 89 ? -10.156 5.418 9.812 1 90.31 89 ALA A N 1
ATOM 658 C CA . ALA A 1 89 ? -10.305 6.848 9.539 1 90.31 89 ALA A CA 1
ATOM 659 C C . ALA A 1 89 ? -11.469 7.438 10.336 1 90.31 89 ALA A C 1
ATOM 661 O O . ALA A 1 89 ? -11.344 8.523 10.914 1 90.31 89 ALA A O 1
ATOM 662 N N . LYS A 1 90 ? -12.508 6.789 10.438 1 86 90 LYS A N 1
ATOM 663 C CA . LYS A 1 90 ? -13.75 7.281 11.031 1 86 90 LYS A CA 1
ATOM 664 C C . LYS A 1 90 ? -13.703 7.188 12.555 1 86 90 LYS A C 1
ATOM 666 O O . LYS A 1 90 ? -14.172 8.094 13.25 1 86 90 LYS A O 1
ATOM 671 N N . PHE A 1 91 ? -13.133 6.105 13.023 1 86.62 91 PHE A N 1
ATOM 672 C CA . PHE A 1 91 ? -13.305 5.824 14.445 1 86.62 91 PHE A CA 1
ATOM 673 C C . PHE A 1 91 ? -11.977 5.914 15.18 1 86.62 91 PHE A C 1
ATOM 675 O O . PHE A 1 91 ? -11.938 5.848 16.406 1 86.62 91 PHE A O 1
ATOM 682 N N . GLY A 1 92 ? -10.906 6.125 14.508 1 86.38 92 GLY A N 1
ATOM 683 C CA . GLY A 1 92 ? -9.609 6.195 15.164 1 86.38 92 GLY A CA 1
ATOM 684 C C . GLY A 1 92 ? -9.234 4.914 15.875 1 86.38 92 GLY A C 1
ATOM 685 O O . GLY A 1 92 ? -8.773 4.945 17.016 1 86.38 92 GLY A O 1
ATOM 686 N N . LEU A 1 93 ? -9.492 3.785 15.188 1 84.19 93 LEU A N 1
ATOM 687 C CA . LEU A 1 93 ? -9.305 2.475 15.805 1 84.19 93 LEU A CA 1
ATOM 688 C C . LEU A 1 93 ? -7.84 2.242 16.156 1 84.19 93 LEU A C 1
ATOM 690 O O . LEU A 1 93 ? -7.531 1.602 17.156 1 84.19 93 LEU A O 1
ATOM 694 N N . ILE A 1 94 ? -7.051 2.59 15.203 1 82.19 94 ILE A N 1
ATOM 695 C CA . ILE A 1 94 ? -5.621 2.369 15.375 1 82.19 94 ILE A CA 1
ATOM 696 C C . ILE A 1 94 ? -4.867 3.686 15.195 1 82.19 94 ILE A C 1
ATOM 698 O O . ILE A 1 94 ? -4.91 4.285 14.117 1 82.19 94 ILE A O 1
ATOM 702 N N . GLY A 1 95 ? -4.297 4.094 16.188 1 70.25 95 GLY A N 1
ATOM 703 C CA . GLY A 1 95 ? -3.619 5.379 16.234 1 70.25 95 GLY A CA 1
ATOM 704 C C . GLY A 1 95 ? -4.391 6.43 17.016 1 70.25 95 GLY A C 1
ATOM 705 O O . GLY A 1 95 ? -5.543 6.211 17.391 1 70.25 95 GLY A O 1
ATOM 706 N N . ALA A 1 96 ? -3.801 7.289 17.562 1 59.28 96 ALA A N 1
ATOM 707 C CA . ALA A 1 96 ? -4.27 8.148 18.656 1 59.28 96 ALA A CA 1
ATOM 708 C C . ALA A 1 96 ? -5.242 9.203 18.141 1 59.28 96 ALA A C 1
ATOM 710 O O . ALA A 1 96 ? -5.906 9.883 18.922 1 59.28 96 ALA A O 1
ATOM 711 N N . LYS A 1 97 ? -5.414 9.352 16.766 1 68.56 97 LYS A N 1
ATOM 712 C CA . LYS A 1 97 ? -6.211 10.531 16.453 1 68.56 97 LYS A CA 1
ATOM 713 C C . LYS A 1 97 ? -7.199 10.258 15.328 1 68.56 97 LYS A C 1
ATOM 715 O O . LYS A 1 97 ? -6.848 9.641 14.328 1 68.56 97 LYS A O 1
ATOM 720 N N . LYS A 1 98 ? -8.43 10.672 15.633 1 79.38 98 LYS A N 1
ATOM 721 C CA . LYS A 1 98 ? -9.445 10.68 14.586 1 79.38 98 LYS A CA 1
ATOM 722 C C . LYS A 1 98 ? -9.055 11.625 13.453 1 79.38 98 LYS A C 1
ATOM 724 O O . LYS A 1 98 ? -8.594 12.742 13.703 1 79.38 98 LYS A O 1
ATOM 729 N N . LEU A 1 99 ? -9.234 11.094 12.258 1 89.94 99 LEU A N 1
ATOM 730 C CA . LEU A 1 99 ? -8.883 11.914 11.102 1 89.94 99 LEU A CA 1
ATOM 731 C C . LEU A 1 99 ? -10.062 12.781 10.672 1 89.94 99 LEU A C 1
ATOM 733 O O . LEU A 1 99 ? -11.211 12.453 10.953 1 89.94 99 LEU A O 1
ATOM 737 N N . PRO A 1 100 ? -9.82 13.945 10.148 1 88.31 100 PRO A N 1
ATOM 738 C CA . PRO A 1 100 ? -10.883 14.836 9.68 1 88.31 100 PRO A CA 1
ATOM 739 C C . PRO A 1 100 ? -11.562 14.336 8.406 1 88.31 100 PRO A C 1
ATOM 741 O O . PRO A 1 100 ? -11.305 14.844 7.316 1 88.31 100 PRO A O 1
ATOM 744 N N . VAL A 1 101 ? -12.359 13.383 8.508 1 89.69 101 VAL A N 1
ATOM 745 C CA . VAL A 1 101 ? -13.031 12.727 7.391 1 89.69 101 VAL A CA 1
ATOM 746 C C . VAL A 1 101 ? -14.156 13.609 6.867 1 89.69 101 VAL A C 1
ATOM 748 O O . VAL A 1 101 ? -14.797 14.328 7.637 1 89.69 101 VAL A O 1
ATOM 751 N N . LYS A 1 102 ? -14.25 13.508 5.48 1 83.75 102 LYS A N 1
ATOM 752 C CA . LYS A 1 102 ? -15.398 14.18 4.875 1 83.75 102 LYS A CA 1
ATOM 753 C C . LYS A 1 102 ? -16.641 13.289 4.918 1 83.75 102 LYS A C 1
ATOM 755 O O . LYS A 1 102 ? -16.547 12.07 4.742 1 83.75 102 LYS A O 1
ATOM 760 N N . TYR A 1 103 ? -17.797 13.719 5.547 1 64.81 103 TYR A N 1
ATOM 761 C CA . TYR A 1 103 ? -19.078 13.023 5.621 1 64.81 103 TYR A CA 1
ATOM 762 C C . TYR A 1 103 ? -19.969 13.422 4.461 1 64.81 103 TYR A C 1
ATOM 764 O O . TYR A 1 103 ? -19.922 14.555 3.977 1 64.81 103 TYR A O 1
ATOM 772 N N . PRO A 1 104 ? -20.781 12.203 4.004 1 58.88 104 PRO A N 1
ATOM 773 C CA . PRO A 1 104 ? -20.797 10.781 4.375 1 58.88 104 PRO A CA 1
ATOM 774 C C . PRO A 1 104 ? -19.625 10.008 3.775 1 58.88 104 PRO A C 1
ATOM 776 O O . PRO A 1 104 ? -19.172 10.336 2.678 1 58.88 104 PRO A O 1
ATOM 779 N N . MET A 1 105 ? -18.906 9.297 4.641 1 53.91 105 MET A N 1
ATOM 780 C CA . MET A 1 105 ? -17.953 8.398 3.99 1 53.91 105 MET A CA 1
ATOM 781 C C . MET A 1 105 ? -18.688 7.348 3.164 1 53.91 105 MET A C 1
ATOM 783 O O . MET A 1 105 ? -19.547 6.633 3.682 1 53.91 105 MET A O 1
ATOM 787 N N . HIS A 1 106 ? -18.797 7.547 1.949 1 50.25 106 HIS A N 1
ATOM 788 C CA . HIS A 1 106 ? -19.594 6.68 1.086 1 50.25 106 HIS A CA 1
ATOM 789 C C . HIS A 1 106 ? -19.484 5.223 1.519 1 50.25 106 HIS A C 1
ATOM 791 O O . HIS A 1 106 ? -20.422 4.449 1.343 1 50.25 106 HIS A O 1
ATOM 797 N N . TYR A 1 107 ? -18.391 4.801 1.924 1 47.88 107 TYR A N 1
ATOM 798 C CA . TYR A 1 107 ? -18.188 3.361 2.057 1 47.88 107 TYR A CA 1
ATOM 799 C C . TYR A 1 107 ? -18.531 2.891 3.463 1 47.88 107 TYR A C 1
ATOM 801 O O . TYR A 1 107 ? -18.516 1.688 3.742 1 47.88 107 TYR A O 1
ATOM 809 N N . VAL A 1 108 ? -18.578 3.68 4.375 1 48.22 108 VAL A N 1
ATOM 810 C CA . VAL A 1 108 ? -18.859 3.193 5.723 1 48.22 108 VAL A CA 1
ATOM 811 C C . VAL A 1 108 ? -20.297 3.555 6.109 1 48.22 108 VAL A C 1
ATOM 813 O O . VAL A 1 108 ? -20.641 4.734 6.219 1 48.22 108 VAL A O 1
ATOM 816 N N . ARG A 1 109 ? -21.094 2.68 5.738 1 47.56 109 ARG A N 1
ATOM 817 C CA . ARG A 1 109 ? -22.438 2.887 6.266 1 47.56 109 ARG A CA 1
ATOM 818 C C . ARG A 1 109 ? -22.391 3.271 7.738 1 47.56 109 ARG A C 1
ATOM 820 O O . ARG A 1 109 ? -21.531 2.791 8.484 1 47.56 109 ARG A O 1
ATOM 827 N N . HIS A 1 110 ? -22.938 4.34 8.047 1 43.84 110 HIS A N 1
ATOM 828 C CA . HIS A 1 110 ? -23.141 4.715 9.445 1 43.84 110 HIS A CA 1
ATOM 829 C C . HIS A 1 110 ? -23.656 3.535 10.258 1 43.84 110 HIS A C 1
ATOM 831 O O . HIS A 1 110 ? -24.859 3.258 10.273 1 43.84 110 HIS A O 1
ATOM 837 N N . VAL A 1 111 ? -22.922 2.549 10.25 1 36.91 111 VAL A N 1
ATOM 838 C CA . VAL A 1 111 ? -23.375 1.633 11.289 1 36.91 111 VAL A CA 1
ATOM 839 C C . VAL A 1 111 ? -23.359 2.336 12.641 1 36.91 111 VAL A C 1
ATOM 841 O O . VAL A 1 111 ? -22.281 2.711 13.133 1 36.91 111 VAL A O 1
ATOM 844 N N . THR A 1 112 ? -24.25 3.205 12.883 1 35.34 112 THR A N 1
ATOM 845 C CA . THR A 1 112 ? -24.422 3.732 14.227 1 35.34 112 THR A CA 1
ATOM 846 C C . THR A 1 112 ? -24.078 2.672 15.273 1 35.34 112 THR A C 1
ATOM 848 O O . THR A 1 112 ? -24.797 1.672 15.406 1 35.34 112 THR A O 1
ATOM 851 N N . PHE A 1 113 ? -22.859 2.363 15.469 1 35.22 113 PHE A N 1
ATOM 852 C CA . PHE A 1 113 ? -22.469 1.632 16.672 1 35.22 113 PHE A CA 1
ATOM 853 C C . PHE A 1 113 ? -23.297 2.088 17.859 1 35.22 113 PHE A C 1
ATOM 855 O O . PHE A 1 113 ? -23.203 1.509 18.953 1 35.22 113 PHE A O 1
ATOM 862 N N . GLN A 1 114 ? -23.844 3.201 17.766 1 34.91 114 GLN A N 1
ATOM 863 C CA . GLN A 1 114 ? -24.797 3.562 18.812 1 34.91 114 GLN A CA 1
ATOM 864 C C . GLN A 1 114 ? -25.953 2.574 18.875 1 34.91 114 GLN A C 1
ATOM 866 O O . GLN A 1 114 ? -26.422 2.215 19.953 1 34.91 114 GLN A O 1
ATOM 871 N N . ARG A 1 115 ? -26.328 2.082 17.734 1 36.22 115 ARG A N 1
ATOM 872 C CA . ARG A 1 115 ? -27.484 1.189 17.844 1 36.22 115 ARG A CA 1
ATOM 873 C C . ARG A 1 115 ? -27.047 -0.213 18.25 1 36.22 115 ARG A C 1
ATOM 875 O O . ARG A 1 115 ? -27.812 -0.948 18.875 1 36.22 115 ARG A O 1
ATOM 882 N N . VAL A 1 116 ? -25.875 -0.688 17.75 1 34.09 116 VAL A N 1
ATOM 883 C CA . VAL A 1 116 ? -25.484 -2.008 18.234 1 34.09 116 VAL A CA 1
ATOM 884 C C . VAL A 1 116 ? -25.203 -1.944 19.734 1 34.09 116 VAL A C 1
ATOM 886 O O . VAL A 1 116 ? -25.531 -2.869 20.484 1 34.09 116 VAL A O 1
ATOM 889 N N . VAL A 1 117 ? -24.5 -0.884 20.141 1 34.59 117 VAL A N 1
ATOM 890 C CA . VAL A 1 117 ? -24.344 -0.786 21.578 1 34.59 117 VAL A CA 1
ATOM 891 C C . VAL A 1 117 ? -25.703 -0.521 22.234 1 34.59 117 VAL A C 1
ATOM 893 O O . VAL A 1 117 ? -25.984 -1.027 23.328 1 34.59 117 VAL A O 1
ATOM 896 N N . GLU A 1 118 ? -26.453 0.209 21.531 1 36.09 118 GLU A N 1
ATOM 897 C CA . GLU A 1 118 ? -27.75 0.508 22.125 1 36.09 118 GLU A CA 1
ATOM 898 C C . GLU A 1 118 ? -28.703 -0.672 22 1 36.09 118 GLU A C 1
ATOM 900 O O . GLU A 1 118 ? -29.578 -0.875 22.844 1 36.09 118 GLU A O 1
ATOM 905 N N . SER A 1 119 ? -28.562 -1.352 20.844 1 36.41 119 SER A N 1
ATOM 906 C CA . SER A 1 119 ? -29.547 -2.432 20.766 1 36.41 119 SER A CA 1
ATOM 907 C C . SER A 1 119 ? -29.156 -3.596 21.672 1 36.41 119 SER A C 1
ATOM 909 O O . SER A 1 119 ? -29.938 -4.516 21.891 1 36.41 119 SER A O 1
ATOM 911 N N . GLU A 1 120 ? -27.875 -3.961 21.625 1 34.28 120 GLU A N 1
ATOM 912 C CA . GLU A 1 120 ? -27.531 -5.059 22.531 1 34.28 120 GLU A CA 1
ATOM 913 C C . GLU A 1 120 ? -27.75 -4.652 23.984 1 34.28 120 GLU A C 1
ATOM 915 O O . GLU A 1 120 ? -27.344 -5.371 24.891 1 34.28 120 GLU A O 1
ATOM 920 N N . SER A 1 121 ? -28.141 -3.414 24.078 1 31.47 121 SER A N 1
ATOM 921 C CA . SER A 1 121 ? -28.594 -3.18 25.453 1 31.47 121 SER A CA 1
ATOM 922 C C . SER A 1 121 ? -29.75 -4.113 25.812 1 31.47 121 SER A C 1
ATOM 924 O O . SER A 1 121 ? -30.906 -3.766 25.641 1 31.47 121 SER A O 1
ATOM 926 N N . ILE A 1 122 ? -29.672 -5.34 25.109 1 28.73 122 ILE A N 1
ATOM 927 C CA . ILE A 1 122 ? -30.609 -6.297 25.688 1 28.73 122 ILE A CA 1
ATOM 928 C C . ILE A 1 122 ? -30.641 -6.129 27.203 1 28.73 122 ILE A C 1
ATOM 930 O O . ILE A 1 122 ? -29.719 -5.562 27.797 1 28.73 122 ILE A O 1
ATOM 934 N N . ASP A 1 123 ? -31.328 -7.355 27.828 1 29.12 123 ASP A N 1
ATOM 935 C CA . ASP A 1 123 ? -31.766 -7.637 29.188 1 29.12 123 ASP A CA 1
ATOM 936 C C . ASP A 1 123 ? -30.594 -7.605 30.156 1 29.12 123 ASP A C 1
ATOM 938 O O . ASP A 1 123 ? -29.734 -8.5 30.141 1 29.12 123 ASP A O 1
ATOM 942 N N . ARG A 1 124 ? -29.938 -6.547 30.281 1 32.66 124 ARG A N 1
ATOM 943 C CA . ARG A 1 124 ? -29.109 -6.527 31.484 1 32.66 124 ARG A CA 1
ATOM 944 C C . ARG A 1 124 ? -29.828 -7.215 32.656 1 32.66 124 ARG A C 1
ATOM 946 O O . ARG A 1 124 ? -30.953 -6.863 33 1 32.66 124 ARG A O 1
ATOM 953 N N . PRO A 1 125 ? -29.641 -8.547 32.719 1 30.2 125 PRO A N 1
ATOM 954 C CA . PRO A 1 125 ? -30.266 -8.984 33.969 1 30.2 125 PRO A CA 1
ATOM 955 C C . PRO A 1 125 ? -30.016 -8.016 35.125 1 30.2 125 PRO A C 1
ATOM 957 O O . PRO A 1 125 ? -28.906 -7.504 35.281 1 30.2 125 PRO A O 1
ATOM 960 N N . ARG A 1 126 ? -31.016 -7.145 35.375 1 32.38 126 ARG A N 1
ATOM 961 C CA . ARG A 1 126 ? -31.031 -6.344 36.594 1 32.38 126 ARG A CA 1
ATOM 962 C C . ARG A 1 126 ? -30.531 -7.152 37.812 1 32.38 126 ARG A C 1
ATOM 964 O O . ARG A 1 126 ? -31.25 -8.031 38.312 1 32.38 126 ARG A O 1
ATOM 971 N N . PHE A 1 127 ? -29.25 -7.59 37.719 1 26.16 127 PHE A N 1
ATOM 972 C CA . PHE A 1 127 ? -28.812 -8.031 39.031 1 26.16 127 PHE A C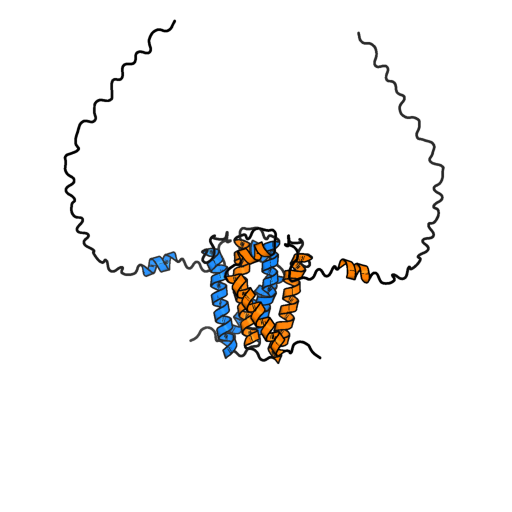A 1
ATOM 973 C C . PHE A 1 127 ? -29.078 -6.965 40.094 1 26.16 127 PHE A C 1
ATOM 975 O O . PHE A 1 127 ? -28.594 -5.84 40 1 26.16 12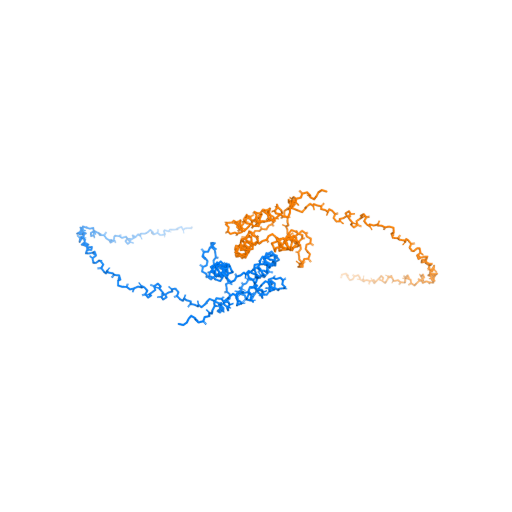7 PHE A O 1
ATOM 982 N N . ALA A 1 128 ? -30.281 -6.906 40.594 1 27.23 128 ALA A N 1
ATOM 983 C CA . ALA A 1 128 ? -30.734 -6.18 41.75 1 27.23 128 ALA A CA 1
ATOM 984 C C . ALA A 1 128 ? -29.703 -6.262 42.875 1 27.23 128 ALA A C 1
ATOM 986 O O . ALA A 1 128 ? -29.609 -7.277 43.562 1 27.23 128 ALA A O 1
ATOM 987 N N . PHE A 1 129 ? -28.406 -6.008 42.531 1 25.17 129 PHE A N 1
ATOM 988 C CA . PHE A 1 129 ? -27.688 -5.875 43.812 1 25.17 129 PHE A CA 1
ATOM 989 C C . PHE A 1 129 ? -28.406 -4.91 44.75 1 25.17 129 PHE A C 1
ATOM 991 O O . PHE A 1 129 ? -28.656 -3.758 44.375 1 25.17 129 PHE A O 1
ATOM 998 N N . ARG A 1 130 ? -29.281 -5.41 45.469 1 27.69 130 ARG A N 1
ATOM 999 C CA . ARG A 1 130 ? -29.812 -4.754 46.688 1 27.69 130 ARG A CA 1
ATOM 1000 C C . ARG A 1 130 ? -28.703 -4.035 47.438 1 27.69 130 ARG A C 1
ATOM 1002 O O . ARG A 1 130 ? -27.859 -4.676 48.062 1 27.69 130 ARG A O 1
ATOM 1009 N N . ARG A 1 131 ? -28 -3.125 46.656 1 27.17 131 ARG A N 1
ATOM 1010 C CA . ARG A 1 131 ? -27.188 -2.303 47.562 1 27.17 131 ARG A CA 1
ATOM 1011 C C . ARG A 1 131 ? -28 -1.88 48.781 1 27.17 131 ARG A C 1
ATOM 1013 O O . ARG A 1 131 ? -29 -1.176 48.656 1 27.17 131 ARG A O 1
ATOM 1020 N N . ARG A 1 132 ? -28.125 -2.799 49.719 1 28.23 132 ARG A N 1
ATOM 1021 C CA . ARG A 1 132 ? -28.5 -2.361 51.062 1 28.23 132 ARG A CA 1
ATOM 1022 C C . ARG A 1 132 ? -27.734 -1.098 51.469 1 28.23 132 ARG A C 1
ATOM 1024 O O . ARG A 1 132 ? -26.516 -1.131 51.625 1 28.23 132 ARG A O 1
ATOM 1031 N N . ALA A 1 133 ? -27.938 -0.015 50.625 1 27.77 133 ALA A N 1
ATOM 1032 C CA . ALA A 1 133 ? -27.469 1.29 51.094 1 27.77 133 ALA A CA 1
ATOM 1033 C C . ALA A 1 133 ? -27.625 1.431 52.594 1 27.77 133 ALA A C 1
ATOM 1035 O O . ALA A 1 133 ? -28.75 1.359 53.125 1 27.77 133 ALA A O 1
ATOM 1036 N N . ALA A 1 134 ? -26.734 0.727 53.312 1 27.98 134 ALA A N 1
ATOM 1037 C CA . ALA A 1 134 ? -26.734 0.991 54.75 1 27.98 134 ALA A CA 1
ATOM 1038 C C . ALA A 1 134 ? -26.953 2.475 55.031 1 27.98 134 ALA A C 1
ATOM 1040 O O . ALA A 1 134 ? -26.344 3.33 54.406 1 27.98 134 ALA A O 1
ATOM 1041 N N . ALA A 1 135 ? -28.172 2.85 55.281 1 29.89 135 ALA A N 1
ATOM 1042 C CA . ALA A 1 135 ? -28.609 4.117 55.875 1 29.89 135 ALA A CA 1
ATOM 1043 C C . ALA A 1 135 ? -27.562 4.656 56.844 1 29.89 135 ALA A C 1
ATOM 1045 O O . ALA A 1 135 ? -27.328 4.082 57.906 1 29.89 135 ALA A O 1
ATOM 1046 N N . ALA A 1 136 ? -26.359 4.914 56.281 1 28.89 136 ALA A N 1
ATOM 1047 C CA . ALA A 1 136 ? -25.453 5.574 57.219 1 28.89 136 ALA A CA 1
ATOM 1048 C C . ALA A 1 136 ? -26.172 6.676 58 1 28.89 136 ALA A C 1
ATOM 1050 O O . ALA A 1 136 ? -26.844 7.531 57.406 1 28.89 136 ALA A O 1
ATOM 1051 N N . THR A 1 137 ? -26.625 6.426 59.156 1 29.77 137 THR A N 1
ATOM 1052 C CA . THR A 1 137 ? -27.094 7.301 60.25 1 29.77 137 THR A CA 1
ATOM 1053 C C . THR A 1 137 ? -26.172 8.508 60.375 1 29.77 137 THR A C 1
ATOM 1055 O O . THR A 1 137 ? -25 8.367 60.75 1 29.77 137 THR A O 1
ATOM 1058 N N . SER A 1 138 ? -26.172 9.391 59.344 1 29.08 138 SER A N 1
ATOM 1059 C CA . SER A 1 138 ? -25.469 10.664 59.469 1 29.08 138 SER A CA 1
ATOM 1060 C C . SER A 1 138 ? -25.672 11.289 60.844 1 29.08 138 SER A C 1
ATOM 1062 O O . SER A 1 138 ? -26.812 11.43 61.312 1 29.08 138 SER A O 1
ATOM 1064 N N . PRO A 1 139 ? -24.75 11.156 61.781 1 28.72 139 PRO A N 1
ATOM 1065 C CA . PRO A 1 139 ? -25.062 11.766 63.062 1 28.72 139 PRO A CA 1
ATOM 1066 C C . PRO A 1 139 ? -25.422 13.242 62.938 1 28.72 139 PRO A C 1
ATOM 1068 O O . PRO A 1 139 ? -24.969 13.922 62 1 28.72 139 PRO A O 1
ATOM 1071 N N . ARG A 1 140 ? -26.562 13.766 63.375 1 31.31 140 ARG A N 1
ATOM 1072 C CA . ARG A 1 140 ? -27.234 15.055 63.531 1 31.31 140 ARG A CA 1
ATOM 1073 C C . ARG A 1 140 ? -26.281 16.094 64.125 1 31.31 140 ARG A C 1
ATOM 1075 O O . ARG A 1 140 ? -26.688 17.219 64.438 1 31.31 140 ARG A O 1
ATOM 1082 N N . TRP A 1 141 ? -25.016 15.773 64.438 1 26.34 141 TRP A N 1
ATOM 1083 C CA . TRP A 1 141 ? -24.5 16.734 65.375 1 26.34 141 TRP A CA 1
ATOM 1084 C C . TRP A 1 141 ? -24.188 18.078 64.688 1 26.34 141 TRP A C 1
ATOM 1086 O O . TRP A 1 141 ? -23.875 19.047 65.375 1 26.34 141 TRP A O 1
ATOM 1096 N N . LEU A 1 142 ? -23.781 18.078 63.406 1 27.02 142 LEU A N 1
ATOM 1097 C CA . LEU A 1 142 ? -22.969 19.281 63.219 1 27.02 142 LEU A CA 1
ATOM 1098 C C . LEU A 1 142 ? -23.859 20.5 62.938 1 27.02 142 LEU A C 1
ATOM 1100 O O . LEU A 1 142 ? -24.25 20.734 61.781 1 27.02 142 LEU A O 1
ATOM 1104 N N . HIS A 1 143 ? -24.891 20.734 63.656 1 23.58 143 HIS A N 1
ATOM 1105 C CA . HIS A 1 143 ? -25.797 21.875 63.5 1 23.58 143 HIS A CA 1
ATOM 1106 C C . HIS A 1 143 ? -25.062 23.203 63.594 1 23.58 143 HIS A C 1
ATOM 1108 O O . HIS A 1 143 ? -25.625 24.266 63.375 1 23.58 143 HIS A O 1
ATOM 1114 N N . GLY A 1 144 ? -23.938 23.328 64.438 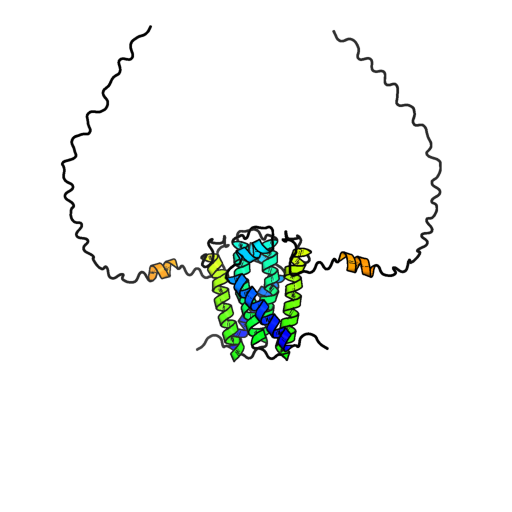1 24.84 144 GLY A N 1
ATOM 1115 C CA . GLY A 1 144 ? -23.828 24.625 65.062 1 24.84 144 GLY A CA 1
ATOM 1116 C C . GLY A 1 144 ? -23.672 25.781 64.125 1 24.84 144 GLY A C 1
ATOM 1117 O O . GLY A 1 144 ? -23.344 25.594 62.969 1 24.84 144 GLY A O 1
ATOM 1118 N N . VAL A 1 145 ? -23.609 27.156 64.688 1 25.48 145 VAL A N 1
ATOM 1119 C CA . VAL A 1 145 ? -24.047 28.547 64.625 1 25.48 145 VAL A CA 1
ATOM 1120 C C . VAL A 1 145 ? -23.25 29.344 63.625 1 25.48 145 VAL A C 1
ATOM 1122 O O . VAL A 1 145 ? -22.016 29.344 63.656 1 25.48 145 VAL A O 1
ATOM 1125 N N . ARG A 1 146 ? -23.734 29.719 62.406 1 24.92 146 ARG A N 1
ATOM 1126 C CA . ARG A 1 146 ? -23.609 30.531 61.219 1 24.92 146 ARG A CA 1
ATOM 1127 C C . ARG A 1 146 ? -23.203 31.953 61.562 1 24.92 146 ARG A C 1
ATOM 1129 O O . ARG A 1 146 ? -22.625 32.656 60.719 1 24.92 146 ARG A O 1
ATOM 1136 N N . ARG A 1 147 ? -23.734 32.594 62.625 1 27.62 147 ARG A N 1
ATOM 1137 C CA . ARG A 1 147 ? -24.219 33.938 62.406 1 27.62 147 ARG A CA 1
ATOM 1138 C C . ARG A 1 147 ? -23.062 34.938 62.344 1 27.62 147 ARG A C 1
ATOM 1140 O O . ARG A 1 147 ? -23.234 36.062 61.906 1 27.62 147 ARG A O 1
ATOM 1147 N N . ALA A 1 148 ? -21.906 34.812 62.969 1 27.47 148 ALA A N 1
ATOM 1148 C CA . ALA A 1 148 ? -21.438 36.031 63.625 1 27.47 148 ALA A CA 1
ATOM 1149 C C . ALA A 1 148 ? -20.75 36.938 62.625 1 27.47 148 ALA A C 1
ATOM 1151 O O . ALA A 1 148 ? -20.109 37.938 63 1 27.47 148 ALA A O 1
ATOM 1152 N N . ARG A 1 149 ? -20.672 36.812 61.312 1 27.41 149 ARG A N 1
ATOM 1153 C CA . ARG A 1 149 ? -19.547 37.531 60.688 1 27.41 149 ARG A CA 1
ATOM 1154 C C . ARG A 1 149 ? -19.859 39 60.531 1 27.41 149 ARG A C 1
ATOM 1156 O O . ARG A 1 149 ? -19.188 39.719 59.781 1 27.41 149 ARG A O 1
ATOM 1163 N N . ALA A 1 150 ? -21.016 39.531 60.875 1 26.91 150 ALA A N 1
ATOM 1164 C CA . ALA A 1 150 ? -21.359 40.75 60.156 1 26.91 150 ALA A CA 1
ATOM 1165 C C . ALA A 1 150 ? -20.344 41.875 60.406 1 26.91 150 ALA A C 1
ATOM 1167 O O . ALA A 1 150 ? -20.031 42.656 59.5 1 26.91 150 ALA A O 1
ATOM 1168 N N . ASP A 1 151 ? -20.125 42.375 61.625 1 25.97 151 ASP A N 1
ATOM 1169 C CA . ASP A 1 151 ? -20.172 43.812 61.938 1 25.97 151 ASP A CA 1
ATOM 1170 C C . ASP A 1 151 ? -18.812 44.469 61.656 1 25.97 151 ASP A C 1
ATOM 1172 O O . ASP A 1 151 ? -18.047 44.719 62.594 1 25.97 151 ASP A O 1
ATOM 1176 N N . SER A 1 152 ? -17.906 44 60.875 1 26.38 152 SER A N 1
ATOM 1177 C CA . SER A 1 152 ? -16.594 44.625 61 1 26.38 152 SER A CA 1
ATOM 1178 C C . SER A 1 152 ? -16.672 46.094 60.656 1 26.38 152 SER A C 1
ATOM 1180 O O . SER A 1 152 ? -17.281 46.5 59.656 1 26.38 152 SER A O 1
ATOM 1182 N N . SER A 1 153 ? -16.203 47.125 61.625 1 26.27 153 SER A N 1
ATOM 1183 C CA . SER A 1 153 ? -15.992 48.438 62.25 1 26.27 153 SER A CA 1
ATOM 1184 C C . SER A 1 153 ? -15.117 49.344 61.375 1 26.27 153 SER A C 1
ATOM 1186 O O . SER A 1 153 ? -14.977 50.531 61.656 1 26.27 153 SER A O 1
ATOM 1188 N N . VAL A 1 154 ? -14.117 48.875 60.531 1 29.08 154 VAL A N 1
ATOM 1189 C CA . VAL A 1 154 ? -12.898 49.688 60.656 1 29.08 154 VAL A CA 1
ATOM 1190 C C . VAL A 1 154 ? -13.109 51.031 60 1 29.08 154 VAL A C 1
ATOM 1192 O O . VAL A 1 154 ? -13.375 51.125 58.781 1 29.08 154 VAL A O 1
ATOM 1195 N N . THR A 1 155 ? -13.539 52.094 60.75 1 26.64 155 THR A N 1
ATOM 1196 C CA . THR A 1 155 ? -13.656 53.531 60.531 1 26.64 155 THR A CA 1
ATOM 1197 C C . THR A 1 155 ? -12.406 54.094 59.844 1 26.64 155 THR A C 1
ATOM 1199 O O . THR A 1 155 ? -11.289 53.906 60.344 1 26.64 155 THR A O 1
ATOM 1202 N N . ARG A 1 156 ? -12.484 54.188 58.5 1 30.12 156 ARG A N 1
ATOM 1203 C CA . ARG A 1 156 ? -11.531 54.906 57.656 1 30.12 156 ARG A CA 1
ATOM 1204 C C . ARG A 1 156 ? -11.281 56.312 58.219 1 30.12 156 ARG A C 1
ATOM 1206 O O . ARG A 1 156 ? -12.156 57.188 58.156 1 30.12 156 ARG A O 1
ATOM 1213 N N . ASN A 1 157 ? -10.602 56.5 59.375 1 23.95 157 ASN A N 1
ATOM 1214 C CA . ASN A 1 157 ? -10.188 57.75 59.969 1 23.95 157 ASN A CA 1
ATOM 1215 C C . ASN A 1 157 ? -9.742 58.75 58.938 1 23.95 157 ASN A C 1
ATOM 1217 O O . ASN A 1 157 ? -9.414 58.375 57.812 1 23.95 157 ASN A O 1
ATOM 1221 N N . SER A 1 158 ? -8.875 59.844 59.375 1 25.38 158 SER A N 1
ATOM 1222 C CA . SER A 1 158 ? -8.586 61.25 59.469 1 25.38 158 SER A CA 1
ATOM 1223 C C . SER A 1 158 ? -7.672 61.719 58.344 1 25.38 158 SER A C 1
ATOM 1225 O O . SER A 1 158 ? -7.34 62.906 58.25 1 25.38 158 SER A O 1
ATOM 1227 N N . ILE A 1 159 ? -6.84 60.906 57.594 1 26.92 159 ILE A N 1
ATOM 1228 C CA . ILE A 1 159 ? -5.734 61.781 57.219 1 26.92 159 ILE A CA 1
ATOM 1229 C C . ILE A 1 159 ? -6.273 63 56.469 1 26.92 159 ILE A C 1
ATOM 1231 O O . ILE A 1 159 ? -7.055 62.875 55.531 1 26.92 159 ILE A O 1
ATOM 1235 N N . GLU A 1 160 ? -5.539 64.188 56.906 1 23.67 160 GLU A N 1
ATOM 1236 C CA . GLU A 1 160 ? -4.812 65.438 56.656 1 23.67 160 GLU A CA 1
ATOM 1237 C C . GLU A 1 160 ? -4.082 65.375 55.312 1 23.67 160 GLU A C 1
ATOM 1239 O O . GLU A 1 160 ? -3.494 64.312 54.969 1 23.67 160 GLU A O 1
ATOM 1244 N N . MET B 1 1 ? 27.719 -16.812 -14.156 1 38.44 1 MET B N 1
ATOM 1245 C CA . MET B 1 1 ? 27.281 -17.594 -13.008 1 38.44 1 MET B CA 1
ATOM 1246 C C . MET B 1 1 ? 26.188 -16.859 -12.234 1 38.44 1 MET B C 1
ATOM 1248 O O . MET B 1 1 ? 26.375 -15.703 -11.836 1 38.44 1 MET B O 1
ATOM 1252 N N . ALA B 1 2 ? 24.984 -17.047 -12.5 1 55.16 2 ALA B N 1
ATOM 1253 C CA . ALA B 1 2 ? 23.844 -16.203 -12.094 1 55.16 2 ALA B CA 1
ATOM 1254 C C . ALA B 1 2 ? 23.75 -16.109 -10.578 1 55.16 2 ALA B C 1
ATOM 1256 O O . ALA B 1 2 ? 23.719 -17.125 -9.883 1 55.16 2 ALA B O 1
ATOM 1257 N N . LEU B 1 3 ? 24.234 -15.086 -9.867 1 70.5 3 LEU B N 1
ATOM 1258 C CA . LEU B 1 3 ? 24.531 -14.938 -8.445 1 70.5 3 LEU B CA 1
ATOM 1259 C C . LEU B 1 3 ? 23.359 -15.422 -7.598 1 70.5 3 LEU B C 1
ATOM 1261 O O . LEU B 1 3 ? 23.562 -16.156 -6.625 1 70.5 3 LEU B O 1
ATOM 1265 N N . ILE B 1 4 ? 22.172 -14.969 -7.785 1 85.56 4 ILE B N 1
ATOM 1266 C CA . ILE B 1 4 ? 21.094 -15.484 -6.961 1 85.56 4 ILE B CA 1
ATOM 1267 C C . ILE B 1 4 ? 20.078 -16.234 -7.84 1 85.56 4 ILE B C 1
ATOM 1269 O O . ILE B 1 4 ? 19.844 -15.844 -8.984 1 85.56 4 ILE B O 1
ATOM 1273 N N . THR B 1 5 ? 19.719 -17.484 -7.465 1 92.81 5 THR B N 1
ATOM 1274 C CA . THR B 1 5 ? 18.688 -18.25 -8.188 1 92.81 5 THR B CA 1
ATOM 1275 C C . THR B 1 5 ? 17.344 -17.547 -8.109 1 92.81 5 THR B C 1
ATOM 1277 O O . THR B 1 5 ? 17.141 -16.656 -7.27 1 92.81 5 THR B O 1
ATOM 1280 N N . ALA B 1 6 ? 16.438 -17.922 -8.977 1 94.75 6 ALA B N 1
ATOM 1281 C CA . ALA B 1 6 ? 15.086 -17.375 -8.984 1 94.75 6 ALA B CA 1
ATOM 1282 C C . ALA B 1 6 ? 14.391 -17.594 -7.648 1 94.75 6 ALA B C 1
ATOM 1284 O O . ALA B 1 6 ? 13.734 -16.703 -7.125 1 94.75 6 ALA B O 1
ATOM 1285 N N . GLN B 1 7 ? 14.547 -18.781 -7.129 1 94.88 7 GLN B N 1
ATOM 1286 C CA . GLN B 1 7 ? 13.922 -19.125 -5.859 1 94.88 7 GLN B CA 1
ATOM 1287 C C . GLN B 1 7 ? 14.477 -18.281 -4.719 1 94.88 7 GLN B C 1
ATOM 1289 O O . GLN B 1 7 ? 13.734 -17.844 -3.844 1 94.88 7 GLN B O 1
ATOM 1294 N N . GLN B 1 8 ? 15.727 -18.125 -4.75 1 95.12 8 GLN B N 1
ATOM 1295 C CA . GLN B 1 8 ? 16.359 -17.297 -3.727 1 95.12 8 GLN B CA 1
ATOM 1296 C C . GLN B 1 8 ? 15.891 -15.852 -3.818 1 95.12 8 GLN B C 1
ATOM 1298 O O . GLN B 1 8 ? 15.648 -15.211 -2.795 1 95.12 8 GLN B O 1
ATOM 1303 N N . TYR B 1 9 ? 15.789 -15.359 -5.023 1 96.5 9 TYR B N 1
ATOM 1304 C CA . TYR B 1 9 ? 15.305 -14 -5.227 1 96.5 9 TYR B CA 1
ATOM 1305 C C . TYR B 1 9 ? 13.891 -13.844 -4.695 1 96.5 9 TYR B C 1
ATOM 1307 O O . TYR B 1 9 ? 13.586 -12.867 -4.004 1 96.5 9 TYR B O 1
ATOM 1315 N N . ILE B 1 10 ? 13.102 -14.812 -4.934 1 97.69 10 ILE B N 1
ATOM 1316 C CA . ILE B 1 10 ? 11.719 -14.781 -4.477 1 97.69 10 ILE B CA 1
ATOM 1317 C C . ILE B 1 10 ? 11.672 -14.797 -2.951 1 97.69 10 ILE B C 1
ATOM 1319 O O . ILE B 1 10 ? 10.922 -14.023 -2.338 1 97.69 10 ILE B O 1
ATOM 1323 N N . GLN B 1 11 ? 12.469 -15.617 -2.357 1 97.06 11 GLN B N 1
ATOM 1324 C CA . GLN B 1 11 ? 12.5 -15.688 -0.9 1 97.06 11 GLN B CA 1
ATOM 1325 C C . GLN B 1 11 ? 12.945 -14.352 -0.297 1 97.06 11 GLN B C 1
ATOM 1327 O O . GLN B 1 11 ? 12.375 -13.898 0.695 1 97.06 11 GLN B O 1
ATOM 1332 N N . ALA B 1 12 ? 13.953 -13.82 -0.906 1 97.56 12 ALA B N 1
ATOM 1333 C CA . ALA B 1 12 ? 14.414 -12.523 -0.423 1 97.56 12 ALA B CA 1
ATOM 1334 C C . ALA B 1 12 ? 13.32 -11.469 -0.544 1 97.56 12 ALA B C 1
ATOM 1336 O O . ALA B 1 12 ? 13.094 -10.695 0.388 1 97.56 12 ALA B O 1
ATOM 1337 N N . PHE B 1 13 ? 12.703 -11.445 -1.697 1 97.81 13 PHE B N 1
ATOM 1338 C CA . PHE B 1 13 ? 11.609 -10.516 -1.921 1 97.81 13 PHE B CA 1
ATOM 1339 C C . PHE B 1 13 ? 10.531 -10.672 -0.851 1 97.81 13 PHE B C 1
ATOM 1341 O O . PHE B 1 13 ? 10.094 -9.688 -0.255 1 97.81 13 PHE B O 1
ATOM 1348 N N . VAL B 1 14 ? 10.109 -11.914 -0.587 1 98.56 14 VAL B N 1
ATOM 1349 C CA . VAL B 1 14 ? 9.039 -12.219 0.354 1 98.56 14 VAL B CA 1
ATOM 1350 C C . VAL B 1 14 ? 9.43 -11.75 1.753 1 98.56 14 VAL B C 1
ATOM 1352 O O . VAL B 1 14 ? 8.641 -11.094 2.434 1 98.56 14 VAL B O 1
ATOM 1355 N N . VAL B 1 15 ? 10.586 -12.031 2.166 1 98 15 VAL B N 1
ATOM 1356 C CA . VAL B 1 15 ? 11.031 -11.664 3.506 1 98 15 VAL B CA 1
ATOM 1357 C C . VAL B 1 15 ? 11.094 -10.148 3.635 1 98 15 VAL B C 1
ATOM 1359 O O . VAL B 1 15 ? 10.57 -9.578 4.598 1 98 15 VAL B O 1
ATOM 1362 N N . VAL B 1 16 ? 11.656 -9.469 2.641 1 97.44 16 VAL B N 1
ATOM 1363 C CA . VAL B 1 16 ? 11.828 -8.023 2.684 1 97.44 16 VAL B CA 1
ATOM 1364 C C . VAL B 1 16 ? 10.461 -7.34 2.711 1 97.44 16 VAL B C 1
ATOM 1366 O O . VAL B 1 16 ? 10.203 -6.477 3.555 1 97.44 16 VAL B O 1
ATOM 1369 N N . MET B 1 17 ? 9.594 -7.797 1.833 1 98.12 17 MET B N 1
ATOM 1370 C CA . MET B 1 17 ? 8.289 -7.137 1.733 1 98.12 17 MET B CA 1
ATOM 1371 C C . MET B 1 17 ? 7.426 -7.457 2.947 1 98.12 17 MET B C 1
ATOM 1373 O O . MET B 1 17 ? 6.648 -6.613 3.398 1 98.12 17 MET B O 1
ATOM 1377 N N . ALA B 1 18 ? 7.566 -8.648 3.475 1 98.38 18 ALA B N 1
ATOM 1378 C CA . ALA B 1 18 ? 6.836 -9 4.688 1 98.38 18 ALA B CA 1
ATOM 1379 C C . ALA B 1 18 ? 7.312 -8.18 5.879 1 98.38 18 ALA B C 1
ATOM 1381 O O . ALA B 1 18 ? 6.508 -7.727 6.695 1 98.38 18 ALA B O 1
ATOM 1382 N N . VAL B 1 19 ? 8.555 -7.965 6.016 1 97.62 19 VAL B N 1
ATOM 1383 C CA . VAL B 1 19 ? 9.109 -7.168 7.102 1 97.62 19 VAL B CA 1
ATOM 1384 C C . VAL B 1 19 ? 8.648 -5.715 6.969 1 97.62 19 VAL B C 1
ATOM 1386 O O . VAL B 1 19 ? 8.234 -5.098 7.953 1 97.62 19 VAL B O 1
ATOM 1389 N N . TYR B 1 20 ? 8.664 -5.188 5.762 1 97.25 20 TYR B N 1
ATOM 1390 C CA . TYR B 1 20 ? 8.195 -3.822 5.559 1 97.25 20 TYR B CA 1
ATOM 1391 C C . TYR B 1 20 ? 6.703 -3.707 5.848 1 97.25 20 TYR B C 1
ATOM 1393 O O . TYR B 1 20 ? 6.25 -2.709 6.414 1 97.25 20 TYR B O 1
ATOM 1401 N N . ALA B 1 21 ? 5.992 -4.742 5.477 1 98.5 21 ALA B N 1
ATOM 1402 C CA . ALA B 1 21 ? 4.562 -4.742 5.789 1 98.5 21 ALA B CA 1
ATOM 1403 C C . ALA B 1 21 ? 4.332 -4.699 7.297 1 98.5 21 ALA B C 1
ATOM 1405 O O . ALA B 1 21 ? 3.49 -3.939 7.781 1 98.5 21 ALA B O 1
ATOM 1406 N N . ALA B 1 22 ? 5.078 -5.453 8 1 98.25 22 ALA B N 1
ATOM 1407 C CA . ALA B 1 22 ? 4.969 -5.465 9.461 1 98.25 22 ALA B CA 1
ATOM 1408 C C . ALA B 1 22 ? 5.332 -4.102 10.047 1 98.25 22 ALA B C 1
ATOM 1410 O O . ALA B 1 22 ? 4.648 -3.609 10.953 1 98.25 22 ALA B O 1
ATOM 1411 N N . GLN B 1 23 ? 6.352 -3.486 9.555 1 97.44 23 GLN B N 1
ATOM 1412 C CA . GLN B 1 23 ? 6.75 -2.17 10.039 1 97.44 23 GLN B CA 1
ATOM 1413 C C . GLN B 1 23 ? 5.684 -1.124 9.734 1 97.44 23 GLN B C 1
ATOM 1415 O O . GLN B 1 23 ? 5.379 -0.28 10.578 1 97.44 23 GLN B O 1
ATOM 1420 N N . MET B 1 24 ? 5.113 -1.211 8.547 1 97.5 24 MET B N 1
ATOM 1421 C CA . MET B 1 24 ? 4.059 -0.279 8.172 1 97.5 24 MET B CA 1
ATOM 1422 C C . MET B 1 24 ? 2.857 -0.409 9.102 1 97.5 24 MET B C 1
ATOM 1424 O O . MET B 1 24 ? 2.209 0.587 9.43 1 97.5 24 MET B O 1
ATOM 1428 N N . LEU B 1 25 ? 2.627 -1.593 9.508 1 97.69 25 LEU B N 1
ATOM 1429 C CA . LEU B 1 25 ? 1.478 -1.849 10.375 1 97.69 25 LEU B CA 1
ATOM 1430 C C . LEU B 1 25 ? 1.76 -1.396 11.805 1 97.69 25 LEU B C 1
ATOM 1432 O O . LEU B 1 25 ? 0.935 -0.716 12.414 1 97.69 25 LEU B O 1
ATOM 1436 N N . LEU B 1 26 ? 2.943 -1.607 12.266 1 96.62 26 LEU B N 1
ATOM 1437 C CA . LEU B 1 26 ? 3.201 -1.535 13.695 1 96.62 26 LEU B CA 1
ATOM 1438 C C . LEU B 1 26 ? 3.893 -0.225 14.062 1 96.62 26 LEU B C 1
ATOM 1440 O O . LEU B 1 26 ? 3.666 0.322 15.141 1 96.62 26 LEU B O 1
ATOM 1444 N N . VAL B 1 27 ? 4.766 0.303 13.141 1 96.62 27 VAL B N 1
ATOM 1445 C CA . VAL B 1 27 ? 5.57 1.455 13.531 1 96.62 27 VAL B CA 1
ATOM 1446 C C . VAL B 1 27 ? 5.621 2.461 12.383 1 96.62 27 VAL B C 1
ATOM 1448 O O . VAL B 1 27 ? 6.699 2.912 11.984 1 96.62 27 VAL B O 1
ATOM 1451 N N . PRO B 1 28 ? 4.496 2.865 11.914 1 96 28 PRO B N 1
ATOM 1452 C CA . PRO B 1 28 ? 4.496 3.793 10.781 1 96 28 PRO B CA 1
ATOM 1453 C C . PRO B 1 28 ? 5.188 5.117 11.102 1 96 28 PRO B C 1
ATOM 1455 O O . PRO B 1 28 ? 5.816 5.715 10.227 1 96 28 PRO B O 1
ATOM 1458 N N . ALA B 1 29 ? 5.133 5.566 12.32 1 95.56 29 ALA B N 1
ATOM 1459 C CA . ALA B 1 29 ? 5.793 6.812 12.703 1 95.56 29 ALA B CA 1
ATOM 1460 C C . ALA B 1 29 ? 7.305 6.707 12.531 1 95.56 29 ALA B C 1
ATOM 1462 O O . ALA B 1 29 ? 7.945 7.621 12.008 1 95.56 29 ALA B O 1
ATOM 1463 N N . LYS B 1 30 ? 7.812 5.633 12.898 1 95.12 30 LYS B N 1
ATOM 1464 C CA . LYS B 1 30 ? 9.25 5.406 12.797 1 95.12 30 LYS B CA 1
ATOM 1465 C C . LYS B 1 30 ? 9.703 5.332 11.344 1 95.12 30 LYS B C 1
ATOM 1467 O O . LYS B 1 30 ? 10.797 5.77 11.008 1 95.12 30 LYS B O 1
ATOM 1472 N N . MET B 1 31 ? 8.875 4.793 10.5 1 94.19 31 MET B N 1
ATOM 1473 C CA . MET B 1 31 ? 9.211 4.699 9.078 1 94.19 31 MET B CA 1
ATOM 1474 C C . MET B 1 31 ? 9.375 6.086 8.469 1 94.19 31 MET B C 1
ATOM 1476 O O . MET B 1 31 ? 10.172 6.27 7.543 1 94.19 31 MET B O 1
ATOM 1480 N N . VAL B 1 32 ? 8.617 6.945 8.992 1 94.94 32 VAL B N 1
ATOM 1481 C CA . VAL B 1 32 ? 8.719 8.32 8.508 1 94.94 32 VAL B CA 1
ATOM 1482 C C . VAL B 1 32 ? 9.953 8.992 9.109 1 94.94 32 VAL B C 1
ATOM 1484 O O . VAL B 1 32 ? 10.82 9.477 8.383 1 94.94 32 VAL B O 1
ATOM 1487 N N . THR B 1 33 ? 10.109 8.961 10.398 1 93.62 33 THR B N 1
ATOM 1488 C CA . THR B 1 33 ? 11.125 9.75 11.086 1 93.62 33 THR B CA 1
ATOM 1489 C C . THR B 1 33 ? 12.516 9.164 10.844 1 93.62 33 THR B C 1
ATOM 1491 O O . THR B 1 33 ? 13.516 9.867 10.969 1 93.62 33 THR B O 1
ATOM 1494 N N . ASP B 1 34 ? 12.562 7.934 10.453 1 92.44 34 ASP B N 1
ATOM 1495 C CA . ASP B 1 34 ? 13.852 7.32 10.141 1 92.44 34 ASP B CA 1
ATOM 1496 C C . ASP B 1 34 ? 14.336 7.738 8.75 1 92.44 34 ASP B C 1
ATOM 1498 O O . ASP B 1 34 ? 15.539 7.77 8.492 1 92.44 34 ASP B O 1
ATOM 1502 N N . HIS B 1 35 ? 13.445 8.125 7.922 1 92.56 35 HIS B N 1
ATOM 1503 C CA . HIS B 1 35 ? 13.844 8.305 6.531 1 92.56 35 HIS B CA 1
ATOM 1504 C C . HIS B 1 35 ? 13.703 9.758 6.098 1 92.56 35 HIS B C 1
ATOM 1506 O O . HIS B 1 35 ? 14.289 10.172 5.094 1 92.56 35 HIS B O 1
ATOM 1512 N N . PHE B 1 36 ? 12.953 10.461 6.895 1 93.06 36 PHE B N 1
ATOM 1513 C CA . PHE B 1 36 ? 12.648 11.828 6.48 1 93.06 36 PHE B CA 1
ATOM 1514 C C . PHE B 1 36 ? 12.836 12.797 7.641 1 93.06 36 PHE B C 1
ATOM 1516 O O . PHE B 1 36 ? 12.648 12.43 8.797 1 93.06 36 PHE B O 1
ATOM 1523 N N . LYS B 1 37 ? 13.266 13.977 7.293 1 92.69 37 LYS B N 1
ATOM 1524 C CA . LYS B 1 37 ? 13.258 15.086 8.242 1 92.69 37 LYS B CA 1
ATOM 1525 C C . LYS B 1 37 ? 11.875 15.742 8.297 1 92.69 37 LYS B C 1
ATOM 1527 O O . LYS B 1 37 ? 11.734 16.922 7.965 1 92.69 37 LYS B O 1
ATOM 1532 N N . ALA B 1 38 ? 10.906 15.023 8.68 1 92.75 38 ALA B N 1
ATOM 1533 C CA . ALA B 1 38 ? 9.508 15.438 8.734 1 92.75 38 ALA B CA 1
ATOM 1534 C C . ALA B 1 38 ? 8.766 14.719 9.867 1 92.75 38 ALA B C 1
ATOM 1536 O O . ALA B 1 38 ? 9.125 13.602 10.227 1 92.75 38 ALA B O 1
ATOM 1537 N N . PRO B 1 39 ? 7.812 15.375 10.391 1 93 39 PRO B N 1
ATOM 1538 C CA . PRO B 1 39 ? 6.996 14.703 11.406 1 93 39 PRO B CA 1
ATOM 1539 C C . PRO B 1 39 ? 6.105 13.609 10.812 1 93 39 PRO B C 1
ATOM 1541 O O . PRO B 1 39 ? 5.66 13.727 9.672 1 93 39 PRO B O 1
ATOM 1544 N N . ALA B 1 40 ? 5.855 12.625 11.625 1 94.38 40 ALA B N 1
ATOM 1545 C CA . ALA B 1 40 ? 4.914 11.57 11.258 1 94.38 40 ALA B CA 1
ATOM 1546 C C . ALA B 1 40 ? 3.484 11.961 11.617 1 94.38 40 ALA B C 1
ATOM 1548 O O . ALA B 1 40 ? 2.953 11.516 12.641 1 94.38 40 ALA B O 1
ATOM 1549 N N . THR B 1 41 ? 2.834 12.719 10.797 1 93.56 41 THR B N 1
ATOM 1550 C CA . THR B 1 41 ? 1.478 13.18 11.07 1 93.56 41 THR B CA 1
ATOM 1551 C C . THR B 1 41 ? 0.506 12 11.125 1 93.56 41 THR B C 1
ATOM 1553 O O . THR B 1 41 ? 0.773 10.945 10.547 1 93.56 41 THR B O 1
ATOM 1556 N N . PRO B 1 42 ? -0.625 12.148 11.734 1 93.06 42 PRO B N 1
ATOM 1557 C CA . PRO B 1 42 ? -1.623 11.078 11.766 1 93.06 42 PRO B CA 1
ATOM 1558 C C . PRO B 1 42 ? -2.07 10.648 10.367 1 93.06 42 PRO B C 1
ATOM 1560 O O . PRO B 1 42 ? -2.271 9.453 10.125 1 93.06 42 PRO B O 1
ATOM 1563 N N . MET B 1 43 ? -2.174 11.578 9.445 1 94.25 43 MET B N 1
ATOM 1564 C CA . MET B 1 43 ? -2.588 11.273 8.078 1 94.25 43 MET B CA 1
ATOM 1565 C C . MET B 1 43 ? -1.55 10.398 7.383 1 94.25 43 MET B C 1
ATOM 1567 O O . MET B 1 43 ? -1.9 9.43 6.707 1 94.25 43 MET B O 1
ATOM 1571 N N . VAL B 1 44 ? -0.323 10.766 7.586 1 95.69 44 VAL B N 1
ATOM 1572 C CA . VAL B 1 44 ? 0.742 9.984 6.961 1 95.69 44 VAL B CA 1
ATOM 1573 C C . VAL B 1 44 ? 0.776 8.586 7.559 1 95.69 44 VAL B C 1
ATOM 1575 O O . VAL B 1 44 ? 0.857 7.594 6.828 1 95.69 44 VAL B O 1
ATOM 1578 N N . GLN B 1 45 ? 0.659 8.477 8.828 1 95.94 45 GLN B N 1
ATOM 1579 C CA . GLN B 1 45 ? 0.679 7.18 9.5 1 95.94 45 GLN B CA 1
ATOM 1580 C C . GLN B 1 45 ? -0.499 6.316 9.062 1 95.94 45 GLN B C 1
ATOM 1582 O O . GLN B 1 45 ? -0.36 5.102 8.906 1 95.94 45 GLN B O 1
ATOM 1587 N N . PHE B 1 46 ? -1.677 6.945 8.906 1 95.38 46 PHE B N 1
ATOM 1588 C CA . PHE B 1 46 ? -2.887 6.285 8.438 1 95.38 46 PHE B CA 1
ATOM 1589 C C . PHE B 1 46 ? -2.645 5.609 7.09 1 95.38 46 PHE B C 1
ATOM 1591 O O . PHE B 1 46 ? -2.93 4.422 6.926 1 95.38 46 PHE B O 1
ATOM 1598 N N . TRP B 1 47 ? -2.057 6.281 6.168 1 96.75 47 TRP B N 1
ATOM 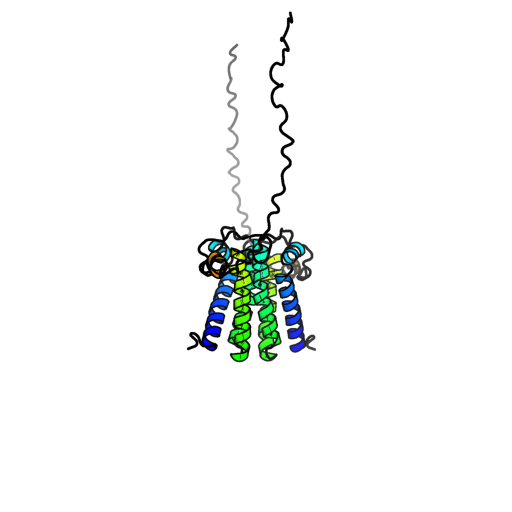1599 C CA . TRP B 1 47 ? -1.849 5.754 4.824 1 96.75 47 TRP B CA 1
ATOM 1600 C C . TRP B 1 47 ? -0.763 4.684 4.82 1 96.75 47 TRP B C 1
ATOM 1602 O O . TRP B 1 47 ? -0.875 3.68 4.113 1 96.75 47 TRP B O 1
ATOM 1612 N N . ILE B 1 48 ? 0.288 4.891 5.605 1 97.44 48 ILE B N 1
ATOM 1613 C CA . ILE B 1 48 ? 1.341 3.885 5.711 1 97.44 48 ILE B CA 1
ATOM 1614 C C . ILE B 1 48 ? 0.769 2.598 6.301 1 97.44 48 ILE B C 1
ATOM 1616 O O . ILE B 1 48 ? 0.979 1.512 5.758 1 97.44 48 ILE B O 1
ATOM 1620 N N . ARG B 1 49 ? 0.038 2.711 7.363 1 96.88 49 ARG B N 1
ATOM 1621 C CA . ARG B 1 49 ? -0.522 1.542 8.031 1 96.88 49 ARG B CA 1
ATOM 1622 C C . ARG B 1 49 ? -1.471 0.785 7.109 1 96.88 49 ARG B C 1
ATOM 1624 O O . ARG B 1 49 ? -1.434 -0.446 7.047 1 96.88 49 ARG B O 1
ATOM 1631 N N . GLY B 1 50 ? -2.314 1.494 6.422 1 97 50 GLY B N 1
ATOM 1632 C CA . GLY B 1 50 ? -3.225 0.861 5.48 1 97 50 GLY B CA 1
ATOM 1633 C C . GLY B 1 50 ? -2.512 0.091 4.387 1 97 50 GLY B C 1
ATOM 1634 O O . GLY B 1 50 ? -2.957 -0.987 3.988 1 97 50 GLY B O 1
ATOM 1635 N N . ALA B 1 51 ? -1.386 0.536 3.926 1 98.12 51 ALA B N 1
ATOM 1636 C CA . ALA B 1 51 ? -0.626 -0.083 2.842 1 98.12 51 ALA B CA 1
ATOM 1637 C C . ALA B 1 51 ? -0.057 -1.432 3.271 1 98.12 51 ALA B C 1
ATOM 1639 O O . ALA B 1 51 ? 0.295 -2.26 2.43 1 98.12 51 ALA B O 1
ATOM 1640 N N . SER B 1 52 ? 0.031 -1.605 4.578 1 98.5 52 SER B N 1
ATOM 1641 C CA . SER B 1 52 ? 0.583 -2.854 5.098 1 98.5 52 SER B CA 1
ATOM 1642 C C . SER B 1 52 ? -0.213 -4.055 4.605 1 98.5 52 SER B C 1
ATOM 1644 O O . SER B 1 52 ? 0.355 -5.121 4.352 1 98.5 52 SER B O 1
ATOM 1646 N N . VAL B 1 53 ? -1.52 -3.902 4.473 1 98.5 53 VAL B N 1
ATOM 1647 C CA . VAL B 1 53 ? -2.385 -4.984 4.012 1 98.5 53 VAL B CA 1
ATOM 1648 C C . VAL B 1 53 ? -1.965 -5.426 2.613 1 98.5 53 VAL B C 1
ATOM 1650 O O . VAL B 1 53 ? -1.837 -6.625 2.346 1 98.5 53 VAL B O 1
ATOM 1653 N N . ALA B 1 54 ? -1.737 -4.488 1.754 1 98.75 54 ALA B N 1
ATOM 1654 C CA . ALA B 1 54 ? -1.412 -4.781 0.361 1 98.75 54 ALA B CA 1
ATOM 1655 C C . ALA B 1 54 ? -0.016 -5.387 0.24 1 98.75 54 ALA B C 1
ATOM 1657 O O . ALA B 1 54 ? 0.188 -6.352 -0.499 1 98.75 54 ALA B O 1
ATOM 1658 N N . TRP B 1 55 ? 0.928 -4.855 0.966 1 98.81 55 TRP B N 1
ATOM 1659 C CA . TRP B 1 55 ? 2.291 -5.375 0.909 1 98.81 55 TRP B CA 1
ATOM 1660 C C . TRP B 1 55 ? 2.369 -6.77 1.523 1 98.81 55 TRP B C 1
ATOM 1662 O O . TRP B 1 55 ? 3.023 -7.66 0.976 1 98.81 55 TRP B O 1
ATOM 1672 N N . GLY B 1 56 ? 1.724 -6.906 2.676 1 98.75 56 GLY B N 1
ATOM 1673 C CA . GLY B 1 56 ? 1.66 -8.234 3.271 1 98.75 56 GLY B CA 1
ATOM 1674 C C . GLY B 1 56 ? 0.965 -9.25 2.387 1 98.75 56 GLY B C 1
ATOM 1675 O O . GLY B 1 56 ? 1.43 -10.383 2.256 1 98.75 56 GLY B O 1
ATOM 1676 N N . GLY B 1 57 ? -0.17 -8.82 1.812 1 98.75 57 GLY B N 1
ATOM 1677 C CA . GLY B 1 57 ? -0.881 -9.688 0.889 1 98.75 57 GLY B CA 1
ATOM 1678 C C . GLY B 1 57 ? -0.056 -10.07 -0.327 1 98.75 57 GLY B C 1
ATOM 1679 O O . GLY B 1 57 ? -0.06 -11.234 -0.747 1 98.75 57 GLY B O 1
ATOM 1680 N N . LEU B 1 58 ? 0.639 -9.156 -0.893 1 98.75 58 LEU B N 1
ATOM 1681 C CA . LEU B 1 58 ? 1.488 -9.414 -2.051 1 98.75 58 LEU B CA 1
ATOM 1682 C C . LEU B 1 58 ? 2.604 -10.391 -1.698 1 98.75 58 LEU B C 1
ATOM 1684 O O . LEU B 1 58 ? 2.871 -11.336 -2.449 1 98.75 58 LEU B O 1
ATOM 1688 N N . ALA B 1 59 ? 3.221 -10.141 -0.576 1 98.75 59 ALA B N 1
ATOM 1689 C CA . ALA B 1 59 ? 4.27 -11.047 -0.122 1 98.75 59 ALA B CA 1
ATOM 1690 C C . ALA B 1 59 ? 3.738 -12.469 0.032 1 98.75 59 ALA B C 1
ATOM 1692 O O . ALA B 1 59 ? 4.383 -13.43 -0.399 1 98.75 59 ALA B O 1
ATOM 1693 N N . TYR B 1 60 ? 2.594 -12.594 0.62 1 98.75 60 TYR B N 1
ATOM 1694 C CA . TYR B 1 60 ? 1.975 -13.898 0.812 1 98.75 60 TYR B CA 1
ATOM 1695 C C . TYR B 1 60 ? 1.699 -14.57 -0.525 1 98.75 60 TYR B C 1
ATOM 1697 O O . TYR B 1 60 ? 1.994 -15.758 -0.702 1 98.75 60 TYR B O 1
ATOM 1705 N N . CYS B 1 61 ? 1.124 -13.844 -1.449 1 98.69 61 CYS B N 1
ATOM 1706 C CA . CYS B 1 61 ? 0.808 -14.391 -2.762 1 98.69 61 CYS B CA 1
ATOM 1707 C C . CYS B 1 61 ? 2.07 -14.859 -3.477 1 98.69 61 CYS B C 1
ATOM 1709 O O . CYS B 1 61 ? 2.119 -15.977 -3.992 1 98.69 61 CYS B O 1
ATOM 1711 N N . VAL B 1 62 ? 3.078 -14.023 -3.496 1 98.5 62 VAL B N 1
ATOM 1712 C CA . VAL B 1 62 ? 4.332 -14.359 -4.16 1 98.5 62 VAL B CA 1
ATOM 1713 C C . VAL B 1 62 ? 4.957 -15.586 -3.502 1 98.5 62 VAL B C 1
ATOM 1715 O O . VAL B 1 62 ? 5.555 -16.422 -4.18 1 98.5 62 VAL B O 1
ATOM 1718 N N . TYR B 1 63 ? 4.762 -15.703 -2.223 1 98 63 TYR B N 1
ATOM 1719 C CA . TYR B 1 63 ? 5.293 -16.844 -1.472 1 98 63 TYR B CA 1
ATOM 1720 C C . TYR B 1 63 ? 4.59 -18.125 -1.865 1 98 63 TYR B C 1
ATOM 1722 O O . TYR B 1 63 ? 5.211 -19.203 -1.896 1 98 63 TYR B O 1
ATOM 1730 N N . THR B 1 64 ? 3.34 -18.062 -2.188 1 97.19 64 THR B N 1
ATOM 1731 C CA . THR B 1 64 ? 2.539 -19.266 -2.359 1 97.19 64 THR B CA 1
ATOM 1732 C C . THR B 1 64 ? 2.418 -19.625 -3.836 1 97.19 64 THR B C 1
ATOM 1734 O O . THR B 1 64 ? 2.023 -20.75 -4.176 1 97.19 64 THR B O 1
ATOM 1737 N N . MET B 1 65 ? 2.824 -18.766 -4.707 1 95.81 65 MET B N 1
ATOM 1738 C CA . MET B 1 65 ? 2.77 -19 -6.148 1 95.81 65 MET B CA 1
ATOM 1739 C C . MET B 1 65 ? 3.947 -19.844 -6.605 1 95.81 65 MET B C 1
ATOM 1741 O O . MET B 1 65 ? 5.02 -19.812 -6 1 95.81 65 MET B O 1
ATOM 1745 N N . PRO B 1 66 ? 3.736 -20.609 -7.707 1 95.69 66 PRO B N 1
ATOM 1746 C CA . PRO B 1 66 ? 4.895 -21.25 -8.336 1 95.69 66 PRO B CA 1
ATOM 1747 C C . PRO B 1 66 ? 5.953 -20.234 -8.789 1 95.69 66 PRO B C 1
ATOM 1749 O O . PRO B 1 66 ? 5.621 -19.109 -9.164 1 95.69 66 PRO B O 1
ATOM 1752 N N . THR B 1 67 ? 7.113 -20.688 -8.781 1 96.06 67 THR B N 1
ATOM 1753 C CA . THR B 1 67 ? 8.266 -19.844 -9.055 1 96.06 67 THR B CA 1
ATOM 1754 C C . THR B 1 67 ? 8.102 -19.125 -10.391 1 96.06 67 THR B C 1
ATOM 1756 O O . THR B 1 67 ? 8.383 -17.922 -10.492 1 96.06 67 THR B O 1
ATOM 1759 N N . ALA B 1 68 ? 7.633 -19.812 -11.352 1 96.12 68 ALA B N 1
ATOM 1760 C CA . ALA B 1 68 ? 7.508 -19.25 -12.695 1 96.12 68 ALA B CA 1
ATOM 1761 C C . ALA B 1 68 ? 6.523 -18.078 -12.711 1 96.12 68 ALA B C 1
ATOM 1763 O O . ALA B 1 68 ? 6.699 -17.125 -13.469 1 96.12 68 ALA B O 1
ATOM 1764 N N . ALA B 1 69 ? 5.551 -18.156 -11.844 1 96.06 69 ALA B N 1
ATOM 1765 C CA . ALA B 1 69 ? 4.539 -17.094 -11.773 1 96.06 69 ALA B CA 1
ATOM 1766 C C . ALA B 1 69 ? 4.957 -16 -10.812 1 96.06 69 ALA B C 1
ATOM 1768 O O . ALA B 1 69 ? 4.617 -14.828 -11.008 1 96.06 69 ALA B O 1
ATOM 1769 N N . ALA B 1 70 ? 5.668 -16.391 -9.828 1 97.88 70 ALA B N 1
ATOM 1770 C CA . ALA B 1 70 ? 6.047 -15.477 -8.75 1 97.88 70 ALA B CA 1
ATOM 1771 C C . ALA B 1 70 ? 7.16 -14.531 -9.203 1 97.88 70 ALA B C 1
ATOM 1773 O O . ALA B 1 70 ? 7.18 -13.367 -8.812 1 97.88 70 ALA B O 1
ATOM 1774 N N . LEU B 1 71 ? 8.023 -15.031 -10.016 1 97.62 71 LEU B N 1
ATOM 1775 C CA . LEU B 1 71 ? 9.25 -14.305 -10.336 1 97.62 71 LEU B CA 1
ATOM 1776 C C . LEU B 1 71 ? 8.93 -13 -11.062 1 97.62 71 LEU B C 1
ATOM 1778 O O . LEU B 1 71 ? 9.414 -11.938 -10.68 1 97.62 71 LEU B O 1
ATOM 1782 N N . PRO B 1 72 ? 8.109 -13.016 -12.086 1 97.69 72 PRO B N 1
ATOM 1783 C CA . PRO B 1 72 ? 7.809 -11.742 -12.742 1 97.69 72 PRO B CA 1
ATOM 1784 C C . PRO B 1 72 ? 7.109 -10.75 -11.812 1 97.69 72 PRO B C 1
ATOM 1786 O O . PRO B 1 72 ? 7.344 -9.547 -11.906 1 97.69 72 PRO B O 1
ATOM 1789 N N . VAL B 1 73 ? 6.266 -11.219 -10.914 1 98.38 73 VAL B N 1
ATOM 1790 C CA . VAL B 1 73 ? 5.555 -10.344 -9.984 1 98.38 73 VAL B CA 1
ATOM 1791 C C . VAL B 1 73 ? 6.539 -9.711 -9.008 1 98.38 73 VAL B C 1
ATOM 1793 O O . VAL B 1 73 ? 6.527 -8.5 -8.789 1 98.38 73 VAL B O 1
ATOM 1796 N N . ALA B 1 74 ? 7.371 -10.555 -8.484 1 98.62 74 ALA B N 1
ATOM 1797 C CA . ALA B 1 74 ? 8.375 -10.078 -7.531 1 98.62 74 ALA B CA 1
ATOM 1798 C C . ALA B 1 74 ? 9.305 -9.055 -8.18 1 98.62 74 ALA B C 1
ATOM 1800 O O . ALA B 1 74 ? 9.633 -8.031 -7.578 1 98.62 74 ALA B O 1
ATOM 1801 N N . THR B 1 75 ? 9.68 -9.312 -9.398 1 98.31 75 THR B N 1
ATOM 1802 C CA . THR B 1 75 ? 10.586 -8.43 -10.125 1 98.31 75 THR B CA 1
ATOM 1803 C C . THR B 1 75 ? 9.914 -7.098 -10.438 1 98.31 75 THR B C 1
ATOM 1805 O O . THR B 1 75 ? 10.469 -6.031 -10.164 1 98.31 75 THR B O 1
ATOM 1808 N N . ALA B 1 76 ? 8.727 -7.211 -10.953 1 98.5 76 ALA B N 1
ATOM 1809 C CA . ALA B 1 76 ? 7.992 -5.996 -11.297 1 98.5 76 ALA B CA 1
ATOM 1810 C C . ALA B 1 76 ? 7.734 -5.141 -10.062 1 98.5 76 ALA B C 1
ATOM 1812 O O . ALA B 1 76 ? 7.914 -3.922 -10.094 1 98.5 76 ALA B O 1
ATOM 1813 N N . ALA B 1 77 ? 7.359 -5.809 -9 1 98.56 77 ALA B N 1
ATOM 1814 C CA . ALA B 1 77 ? 7.074 -5.094 -7.754 1 98.56 77 ALA B CA 1
ATOM 1815 C C . ALA B 1 77 ? 8.336 -4.453 -7.188 1 98.56 77 ALA B C 1
ATOM 1817 O O . ALA B 1 77 ? 8.289 -3.34 -6.656 1 98.56 77 ALA B O 1
ATOM 1818 N N . SER B 1 78 ? 9.453 -5.121 -7.328 1 97.88 78 SER B N 1
ATOM 1819 C CA . SER B 1 78 ? 10.711 -4.57 -6.84 1 97.88 78 SER B CA 1
ATOM 1820 C C . SER B 1 78 ? 11.109 -3.32 -7.617 1 97.88 78 SER B C 1
ATOM 1822 O O . SER B 1 78 ? 11.5 -2.314 -7.023 1 97.88 78 SER B O 1
ATOM 1824 N N . VAL B 1 79 ? 10.977 -3.377 -8.844 1 97.12 79 VAL B N 1
ATOM 1825 C CA . VAL B 1 79 ? 11.336 -2.248 -9.695 1 97.12 79 VAL B CA 1
ATOM 1826 C C . VAL B 1 79 ? 10.398 -1.072 -9.422 1 97.12 79 VAL B C 1
ATOM 1828 O O . VAL B 1 79 ? 10.859 0.052 -9.195 1 97.12 79 VAL B O 1
ATOM 1831 N N . ALA B 1 80 ? 9.141 -1.38 -9.422 1 98.12 80 ALA B N 1
ATOM 1832 C CA . ALA B 1 80 ? 8.156 -0.324 -9.195 1 98.12 80 ALA B CA 1
ATOM 1833 C C . ALA B 1 80 ? 8.328 0.299 -7.812 1 98.12 80 ALA B C 1
ATOM 1835 O O . ALA B 1 80 ? 8.234 1.52 -7.66 1 98.12 80 ALA B O 1
ATOM 1836 N N . CYS B 1 81 ? 8.57 -0.536 -6.828 1 97 81 CYS B N 1
ATOM 1837 C CA . CYS B 1 81 ? 8.812 -0.063 -5.473 1 97 81 CYS B CA 1
ATOM 1838 C C . CYS B 1 81 ? 10.023 0.856 -5.422 1 97 81 CYS B C 1
ATOM 1840 O O . CYS B 1 81 ? 9.992 1.904 -4.777 1 97 81 CYS B O 1
ATOM 1842 N N . ASN B 1 82 ? 11.039 0.471 -6.098 1 94.56 82 ASN B N 1
ATOM 1843 C CA . ASN B 1 82 ? 12.25 1.278 -6.133 1 94.56 82 ASN B CA 1
ATOM 1844 C C . ASN B 1 82 ? 12 2.65 -6.75 1 94.56 82 ASN B C 1
ATOM 1846 O O . ASN B 1 82 ? 12.477 3.664 -6.242 1 94.56 82 ASN B O 1
ATOM 1850 N N . VAL B 1 83 ? 11.234 2.701 -7.766 1 94.38 83 VAL B N 1
ATOM 1851 C CA . VAL B 1 83 ? 10.961 3.934 -8.492 1 94.38 83 VAL B CA 1
ATOM 1852 C C . VAL B 1 83 ? 10.047 4.832 -7.664 1 94.38 83 VAL B C 1
ATOM 1854 O O . VAL B 1 83 ? 10.305 6.031 -7.523 1 94.38 83 VAL B O 1
ATOM 1857 N N . LEU B 1 84 ? 9.07 4.242 -7.035 1 96.06 84 LEU B N 1
ATOM 1858 C CA . LEU B 1 84 ? 8.008 5.043 -6.438 1 96.06 84 LEU B CA 1
ATOM 1859 C C . LEU B 1 84 ? 8.367 5.441 -5.008 1 96.06 84 LEU B C 1
ATOM 1861 O O . LEU B 1 84 ? 7.812 6.402 -4.469 1 96.06 84 LEU B O 1
ATOM 1865 N N . TYR B 1 85 ? 9.25 4.652 -4.363 1 93.69 85 TYR B N 1
ATOM 1866 C CA . TYR B 1 85 ? 9.633 5.004 -3 1 93.69 85 TYR B CA 1
ATOM 1867 C C . TYR B 1 85 ? 11.023 5.625 -2.967 1 93.69 85 TYR B C 1
ATOM 1869 O O . TYR B 1 85 ? 11.188 6.82 -3.223 1 93.69 85 TYR B O 1
ATOM 1877 N N . PRO B 1 86 ? 12.125 4.883 -2.922 1 90.31 86 PRO B N 1
ATOM 1878 C CA . PRO B 1 86 ? 13.406 5.535 -2.66 1 90.31 86 PRO B CA 1
ATOM 1879 C C . PRO B 1 86 ? 13.828 6.48 -3.785 1 90.31 86 PRO B C 1
ATOM 1881 O O . PRO B 1 86 ? 14.297 7.59 -3.521 1 90.31 86 PRO B O 1
ATOM 1884 N N . MET B 1 87 ? 13.68 6.113 -5.004 1 90.12 87 MET B N 1
ATOM 1885 C CA . MET B 1 87 ? 14.102 6.984 -6.102 1 90.12 87 MET B CA 1
ATOM 1886 C C . MET B 1 87 ? 13.211 8.227 -6.18 1 90.12 87 MET B C 1
ATOM 1888 O O . MET B 1 87 ? 13.711 9.336 -6.383 1 90.12 87 MET B O 1
ATOM 1892 N N . ASN B 1 88 ? 11.977 8.023 -5.992 1 91.88 88 ASN B N 1
ATOM 1893 C CA . ASN B 1 88 ? 11.062 9.164 -6.004 1 91.88 88 ASN B CA 1
ATOM 1894 C C . ASN B 1 88 ? 11.32 10.102 -4.824 1 91.88 88 ASN B C 1
ATOM 1896 O O . ASN B 1 88 ? 11.258 11.32 -4.973 1 91.88 88 ASN B O 1
ATOM 1900 N N . ALA B 1 89 ? 11.531 9.523 -3.67 1 90.5 89 ALA B N 1
ATOM 1901 C CA . ALA B 1 89 ? 11.812 10.328 -2.484 1 90.5 89 ALA B CA 1
ATOM 1902 C C . ALA B 1 89 ? 13.062 11.18 -2.689 1 90.5 89 ALA B C 1
ATOM 1904 O O . ALA B 1 89 ? 13.078 12.367 -2.348 1 90.5 89 ALA B O 1
ATOM 1905 N N . LYS B 1 90 ? 14.039 10.688 -3.268 1 86.06 90 LYS B N 1
ATOM 1906 C CA . LYS B 1 90 ? 15.344 11.32 -3.4 1 86.06 90 LYS B CA 1
ATOM 1907 C C . LYS B 1 90 ? 15.359 12.312 -4.555 1 86.06 90 LYS B C 1
ATOM 1909 O O . LYS B 1 90 ? 15.945 13.398 -4.441 1 86.06 90 LYS B O 1
ATOM 1914 N N . PHE B 1 91 ? 14.703 11.93 -5.621 1 86.62 91 PHE B N 1
ATOM 1915 C CA . PHE B 1 91 ? 14.906 12.695 -6.844 1 86.62 91 PHE B CA 1
ATOM 1916 C C . PHE B 1 91 ? 13.633 13.43 -7.25 1 86.62 91 PHE B C 1
ATOM 1918 O O . PHE B 1 91 ? 13.648 14.242 -8.18 1 86.62 91 PHE B O 1
ATOM 1925 N N . GLY B 1 92 ? 12.57 13.234 -6.57 1 86.31 92 GLY B N 1
ATOM 1926 C CA . GLY B 1 92 ? 11.312 13.883 -6.934 1 86.31 92 GLY B CA 1
ATOM 1927 C C . GLY B 1 92 ? 10.836 13.508 -8.32 1 86.31 92 GLY B C 1
ATOM 1928 O O . GLY B 1 92 ? 10.43 14.375 -9.102 1 86.31 92 GLY B O 1
ATOM 1929 N N . LEU B 1 93 ? 10.953 12.211 -8.617 1 84.25 93 LEU B N 1
ATOM 1930 C CA . LEU B 1 93 ? 10.648 11.734 -9.961 1 84.25 93 LEU B CA 1
ATOM 1931 C C . LEU B 1 93 ? 9.18 11.961 -10.297 1 84.25 93 LEU B C 1
ATOM 1933 O O . LEU B 1 93 ? 8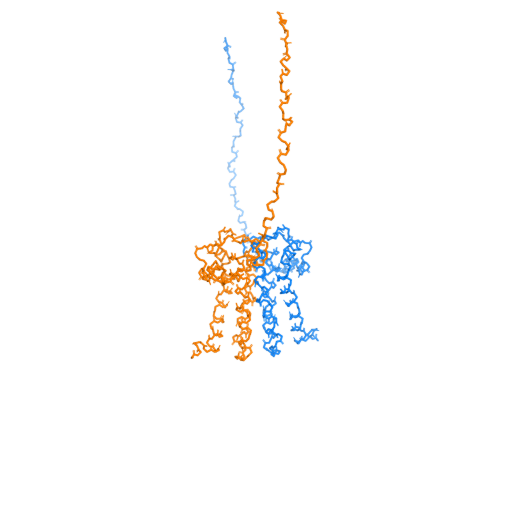.844 12.258 -11.453 1 84.25 93 LEU B O 1
ATOM 1937 N N . ILE B 1 94 ? 8.383 11.641 -9.359 1 82.19 94 ILE B N 1
ATOM 1938 C CA . ILE B 1 94 ? 6.945 11.758 -9.57 1 82.19 94 ILE B CA 1
ATOM 1939 C C . ILE B 1 94 ? 6.336 12.641 -8.484 1 82.19 94 ILE B C 1
ATOM 1941 O O . ILE B 1 94 ? 6.387 12.305 -7.297 1 82.19 94 ILE B O 1
ATOM 1945 N N . GLY B 1 95 ? 5.863 13.727 -8.875 1 70.56 95 GLY B N 1
ATOM 1946 C CA . GLY B 1 95 ? 5.34 14.742 -7.977 1 70.56 95 GLY B CA 1
ATOM 1947 C C . GLY B 1 95 ? 6.223 15.977 -7.891 1 70.56 95 GLY B C 1
ATOM 1948 O O . GLY B 1 95 ? 7.355 15.969 -8.367 1 70.56 95 GLY B O 1
ATOM 1949 N N . ALA B 1 96 ? 5.676 16.984 -7.602 1 58.97 96 ALA B N 1
ATOM 1950 C CA . ALA B 1 96 ? 6.25 18.312 -7.812 1 58.97 96 ALA B CA 1
ATOM 1951 C C . ALA B 1 96 ? 7.332 18.609 -6.781 1 58.97 96 ALA B C 1
ATOM 1953 O O . ALA B 1 96 ? 8.102 19.562 -6.934 1 58.97 96 ALA B O 1
ATOM 1954 N N . LYS B 1 97 ? 7.473 17.734 -5.691 1 69.31 97 LYS B N 1
ATOM 1955 C CA . LYS B 1 97 ? 8.391 18.281 -4.695 1 69.31 97 LYS B CA 1
ATOM 1956 C C . LYS B 1 97 ? 9.297 17.188 -4.133 1 69.31 97 LYS B C 1
ATOM 1958 O O . LYS B 1 97 ? 8.836 16.094 -3.828 1 69.31 97 LYS B O 1
ATOM 1963 N N . LYS B 1 98 ? 10.57 17.578 -4.086 1 80.06 98 LYS B N 1
ATOM 1964 C CA . LYS B 1 98 ? 11.531 16.719 -3.389 1 80.06 98 LYS B CA 1
ATOM 1965 C C . LYS B 1 98 ? 11.203 16.641 -1.898 1 80.06 98 LYS B C 1
ATOM 1967 O O . LYS B 1 98 ? 10.859 17.641 -1.273 1 80.06 98 LYS B O 1
ATOM 1972 N N . LEU B 1 99 ? 11.281 15.414 -1.416 1 90.44 99 LEU B N 1
ATOM 1973 C CA . LEU B 1 99 ? 10.984 15.203 -0.004 1 90.44 99 LEU B CA 1
ATOM 1974 C C . LEU B 1 99 ? 12.234 15.398 0.851 1 90.44 99 LEU B C 1
ATOM 1976 O O . LEU B 1 99 ? 13.352 15.234 0.365 1 90.44 99 LEU B O 1
ATOM 1980 N N . PRO B 1 100 ? 12.109 15.875 2.051 1 88.56 100 PRO B N 1
ATOM 1981 C CA . PRO B 1 100 ? 13.242 16.078 2.959 1 88.56 100 PRO B CA 1
ATOM 1982 C C . PRO B 1 100 ? 13.812 14.758 3.48 1 88.56 100 PRO B C 1
ATOM 1984 O O . PRO B 1 100 ? 13.57 14.391 4.633 1 88.56 100 PRO B O 1
ATOM 1987 N N . VAL B 1 101 ? 14.508 14.078 2.693 1 90 101 VAL B N 1
ATOM 1988 C CA . VAL B 1 101 ? 15.062 12.758 3.002 1 90 101 VAL B CA 1
ATOM 1989 C C . VAL B 1 101 ? 16.25 12.914 3.939 1 90 101 VAL B C 1
ATOM 1991 O O . VAL B 1 101 ? 17.016 13.883 3.846 1 90 101 VAL B O 1
ATOM 1994 N N . LYS B 1 102 ? 16.266 11.898 4.855 1 84.06 102 LYS B N 1
ATOM 1995 C CA . LYS B 1 102 ? 17.453 11.836 5.707 1 84.06 102 LYS B CA 1
ATOM 1996 C C . LYS B 1 102 ? 18.594 11.109 5 1 84.06 102 LYS B C 1
ATOM 1998 O O . LYS B 1 102 ? 18.375 10.148 4.27 1 84.06 102 LYS B O 1
ATOM 2003 N N . TYR B 1 103 ? 19.828 11.727 4.852 1 65.19 103 TYR B N 1
ATOM 2004 C CA . TYR B 1 103 ? 21.031 11.156 4.273 1 65.19 103 TYR B CA 1
ATOM 2005 C C . TYR B 1 103 ? 21.922 10.547 5.352 1 65.19 103 TYR B C 1
ATOM 2007 O O . TYR B 1 103 ? 21.922 11.008 6.496 1 65.19 103 TYR B O 1
ATOM 2015 N N . PRO B 1 104 ? 22.656 9.312 4.797 1 59.19 104 PRO B N 1
ATOM 2016 C CA . PRO B 1 104 ? 22.578 8.562 3.541 1 59.19 104 PRO B CA 1
ATOM 2017 C C . PRO B 1 104 ? 21.312 7.715 3.447 1 59.19 104 PRO B C 1
ATOM 2019 O O . PRO B 1 104 ? 20.812 7.227 4.465 1 59.19 104 PRO B O 1
ATOM 2022 N N . MET B 1 105 ? 20.562 7.883 2.355 1 53.78 105 MET B N 1
ATOM 2023 C CA . MET B 1 105 ? 19.484 6.91 2.211 1 53.78 105 MET B CA 1
ATOM 2024 C C . MET B 1 105 ? 20.047 5.496 2.066 1 53.78 105 MET B C 1
ATOM 2026 O O . MET B 1 105 ? 20.859 5.23 1.181 1 53.78 105 MET B O 1
ATOM 2030 N N . HIS B 1 106 ? 20.078 4.781 3.096 1 50.59 106 HIS B N 1
ATOM 2031 C CA . HIS B 1 106 ? 20.703 3.461 3.09 1 50.59 106 HIS B CA 1
ATOM 2032 C C . HIS B 1 106 ? 20.438 2.738 1.771 1 50.59 106 HIS B C 1
ATOM 2034 O O . HIS B 1 106 ? 21.25 1.919 1.34 1 50.59 106 HIS B O 1
ATOM 2040 N N . TYR B 1 107 ? 19.328 2.873 1.211 1 47.97 107 TYR B N 1
ATOM 2041 C CA . TYR B 1 107 ? 18.969 1.98 0.116 1 47.97 107 TYR B CA 1
ATOM 2042 C C . TYR B 1 107 ? 19.359 2.582 -1.229 1 47.97 107 TYR B C 1
ATOM 2044 O O . TYR B 1 107 ? 19.266 1.918 -2.264 1 47.97 107 TYR B O 1
ATOM 2052 N N . VAL B 1 108 ? 19.531 3.797 -1.345 1 47.72 108 VAL B N 1
ATOM 2053 C CA . VAL B 1 108 ? 19.859 4.359 -2.652 1 47.72 108 VAL B CA 1
ATOM 2054 C C . VAL B 1 108 ? 21.328 4.789 -2.682 1 47.72 108 VAL B C 1
ATOM 2056 O O . VAL B 1 108 ? 21.734 5.676 -1.929 1 47.72 108 VAL B O 1
ATOM 2059 N N . ARG B 1 109 ? 22.047 3.859 -3.076 1 47.56 109 ARG B N 1
ATOM 2060 C CA . ARG B 1 109 ? 23.422 4.277 -3.311 1 47.56 109 ARG B CA 1
ATOM 2061 C C . ARG B 1 109 ? 23.484 5.613 -4.039 1 47.56 109 ARG B C 1
ATOM 2063 O O . ARG B 1 109 ? 22.641 5.895 -4.895 1 47.56 109 ARG B O 1
ATOM 2070 N N . HIS B 1 110 ? 24.109 6.508 -3.461 1 44.38 110 HIS B N 1
ATOM 2071 C CA . HIS B 1 110 ? 24.422 7.762 -4.141 1 44.38 110 HIS B CA 1
ATOM 2072 C C . HIS B 1 110 ? 24.906 7.512 -5.566 1 44.38 110 HIS B C 1
ATOM 2074 O O . HIS B 1 110 ? 26.078 7.242 -5.793 1 44.38 110 HIS B O 1
ATOM 2080 N N . VAL B 1 111 ? 24.109 6.879 -6.277 1 36.97 111 VAL B N 1
ATOM 2081 C CA . VAL B 1 111 ? 24.562 6.965 -7.66 1 36.97 111 VAL B CA 1
ATOM 2082 C C . VAL B 1 111 ? 24.625 8.43 -8.094 1 36.97 111 VAL B C 1
ATOM 2084 O O . VAL B 1 111 ? 23.594 9.109 -8.141 1 36.97 111 VAL B O 1
ATOM 2087 N N . THR B 1 112 ? 25.578 9.141 -7.664 1 35.53 112 THR B N 1
ATOM 2088 C CA . THR B 1 112 ? 25.828 10.461 -8.234 1 35.53 112 THR B CA 1
ATOM 2089 C C . THR B 1 112 ? 25.422 10.508 -9.703 1 35.53 112 THR B C 1
ATOM 2091 O O . THR B 1 112 ? 26.078 9.883 -10.547 1 35.53 112 THR B O 1
ATOM 2094 N N . PHE B 1 113 ? 24.172 10.461 -10 1 35.69 113 PHE B N 1
ATOM 2095 C CA . PHE B 1 113 ? 23.75 10.828 -11.344 1 35.69 113 PHE B CA 1
ATOM 2096 C C . PHE B 1 113 ? 24.562 12 -11.875 1 35.69 113 PHE B C 1
ATOM 2098 O O . PHE B 1 113 ? 24.453 12.359 -13.047 1 35.69 113 PHE B O 1
ATOM 2105 N N . GLN B 1 114 ? 25.109 12.711 -11.023 1 35.03 114 GLN B N 1
ATOM 2106 C CA . GLN B 1 114 ? 26.062 13.703 -11.508 1 35.03 114 GLN B CA 1
ATOM 2107 C C . GLN B 1 114 ? 27.188 13.031 -12.289 1 35.03 114 GLN B C 1
ATOM 2109 O O . GLN B 1 114 ? 27.641 13.555 -13.305 1 35.03 114 GLN B O 1
ATOM 2114 N N . ARG B 1 115 ? 27.531 11.867 -11.867 1 36.47 115 ARG B N 1
ATOM 2115 C CA . ARG B 1 115 ? 28.641 11.305 -12.641 1 36.47 115 ARG B CA 1
ATOM 2116 C C . ARG B 1 115 ? 28.141 10.648 -13.922 1 36.47 115 ARG B C 1
ATOM 2118 O O . ARG B 1 115 ? 28.859 10.609 -14.922 1 36.47 115 ARG B O 1
ATOM 2125 N N . VAL B 1 116 ? 26.938 10.016 -13.875 1 34.03 116 VAL B N 1
ATOM 2126 C CA . VAL B 1 116 ? 26.484 9.477 -15.148 1 34.03 116 VAL B CA 1
ATOM 2127 C C . VAL B 1 116 ? 26.172 10.625 -16.109 1 34.03 116 VAL B C 1
ATOM 2129 O O . VAL B 1 116 ? 26.469 10.531 -17.312 1 34.03 116 VAL B O 1
ATOM 2132 N N . VAL B 1 117 ? 25.5 11.656 -15.594 1 34.69 117 VAL B N 1
ATOM 2133 C CA . VAL B 1 117 ? 25.328 12.781 -16.5 1 34.69 117 VAL B CA 1
ATOM 2134 C C . VAL B 1 117 ? 26.688 13.422 -16.812 1 34.69 117 VAL B C 1
ATOM 2136 O O . VAL B 1 117 ? 26.938 13.859 -17.938 1 34.69 117 VAL B O 1
ATOM 2139 N N . GLU B 1 118 ? 27.469 13.406 -15.82 1 36.19 118 GLU B N 1
ATOM 2140 C CA . GLU B 1 118 ? 28.781 14.008 -16.062 1 36.19 118 GLU B CA 1
ATOM 2141 C C . GLU B 1 118 ? 29.672 13.055 -16.859 1 36.19 118 GLU B C 1
ATOM 2143 O O . GLU B 1 118 ? 30.5 13.5 -17.672 1 36.19 118 GLU B O 1
ATOM 2148 N N . SER B 1 119 ? 29.5 11.789 -16.562 1 36.44 119 SER B N 1
ATOM 2149 C CA . SER B 1 119 ? 30.391 10.945 -17.344 1 36.44 119 SER B CA 1
ATOM 2150 C C . SER B 1 119 ? 29.891 10.773 -18.766 1 36.44 119 SER B C 1
ATOM 2152 O O . SER B 1 119 ? 30.625 10.266 -19.625 1 36.44 119 SER B O 1
ATOM 2154 N N . GLU B 1 120 ? 28.609 10.57 -18.938 1 34.09 120 GLU B N 1
ATOM 2155 C CA . GLU B 1 120 ? 28.172 10.469 -20.312 1 34.09 120 GLU B CA 1
ATOM 2156 C C . GLU B 1 120 ? 28.312 11.805 -21.047 1 34.09 120 GLU B C 1
ATOM 2158 O O . GLU B 1 120 ? 27.766 11.992 -22.125 1 34.09 120 GLU B O 1
ATOM 2163 N N . SER B 1 121 ? 28.875 12.75 -20.312 1 31.2 121 SER B N 1
ATOM 2164 C CA . SER B 1 121 ? 29.328 13.82 -21.188 1 31.2 121 SER B CA 1
ATOM 2165 C C . SER B 1 121 ? 30.234 13.281 -22.297 1 31.2 121 SER B C 1
ATOM 2167 O O . SER B 1 121 ? 31.453 13.133 -22.094 1 31.2 121 SER B O 1
ATOM 2169 N N . ILE B 1 122 ? 29.828 12.039 -22.828 1 29.41 122 ILE B N 1
ATOM 2170 C CA . ILE B 1 122 ? 30.453 11.719 -24.094 1 29.41 122 ILE B CA 1
ATOM 2171 C C . ILE B 1 122 ? 30.703 12.992 -24.891 1 29.41 122 ILE B C 1
ATOM 2173 O O . ILE B 1 122 ? 30 13.992 -24.703 1 29.41 122 ILE B O 1
ATOM 2177 N N . ASP B 1 123 ? 31.594 12.742 -25.984 1 29.7 123 ASP B N 1
ATOM 2178 C CA . ASP B 1 123 ? 32.094 13.602 -27.031 1 29.7 123 ASP B CA 1
ATOM 2179 C C . ASP B 1 123 ? 30.969 14.344 -27.75 1 29.7 123 ASP B C 1
ATOM 2181 O O . ASP B 1 123 ? 30.156 13.727 -28.453 1 29.7 123 ASP B O 1
ATOM 2185 N N . ARG B 1 124 ? 30.312 15.148 -27.094 1 32.97 124 ARG B N 1
ATOM 2186 C CA . ARG B 1 124 ? 29.547 16.047 -27.969 1 32.97 124 ARG B CA 1
ATOM 2187 C C . ARG B 1 124 ? 30.344 16.375 -29.234 1 32.97 124 ARG B C 1
ATOM 2189 O O . ARG B 1 124 ? 31.5 16.812 -29.141 1 32.97 124 ARG B O 1
ATOM 2196 N N . PRO B 1 125 ? 30.156 15.578 -30.281 1 30.75 125 PRO B N 1
ATOM 2197 C CA . PRO B 1 125 ? 30.859 16.188 -31.422 1 30.75 125 PRO B CA 1
ATOM 2198 C C . PRO B 1 125 ? 30.719 17.703 -31.469 1 30.75 125 PRO B C 1
ATOM 2200 O O . PRO B 1 125 ? 29.625 18.234 -31.203 1 30.75 125 PRO B O 1
ATOM 2203 N N . ARG B 1 126 ? 31.719 18.391 -30.953 1 32.69 126 ARG B N 1
ATOM 2204 C CA . ARG B 1 126 ? 31.844 19.812 -31.203 1 32.69 126 ARG B CA 1
ATOM 2205 C C . ARG B 1 126 ? 31.422 20.172 -32.625 1 32.69 126 ARG B C 1
ATOM 2207 O O . ARG B 1 126 ? 32.125 19.875 -33.562 1 32.69 126 ARG B O 1
ATOM 2214 N N . PHE B 1 127 ? 30.125 19.953 -32.938 1 26.64 127 PHE B N 1
ATOM 2215 C CA . PHE B 1 127 ? 29.781 20.688 -34.125 1 26.64 127 PHE B CA 1
ATOM 2216 C C . PHE B 1 127 ? 30.188 22.156 -34.031 1 26.64 127 PHE B C 1
ATOM 2218 O O . PHE B 1 127 ? 29.734 22.844 -33.094 1 26.64 127 PHE B O 1
ATOM 2225 N N . ALA B 1 128 ? 31.438 22.438 -34.281 1 27.72 128 ALA B N 1
ATOM 2226 C CA . ALA B 1 128 ? 32 23.766 -34.531 1 27.72 128 ALA B CA 1
ATOM 2227 C C . ALA B 1 128 ? 31.031 24.641 -35.312 1 27.72 128 ALA B C 1
ATOM 2229 O O . ALA B 1 128 ? 30.922 24.484 -36.531 1 27.72 128 ALA B O 1
ATOM 2230 N N . PHE B 1 129 ? 29.75 24.672 -34.906 1 25.44 129 PHE B N 1
ATOM 2231 C CA . PHE B 1 129 ? 29.141 25.766 -35.625 1 25.44 129 PHE B CA 1
ATOM 2232 C C . PHE B 1 129 ? 29.969 27.047 -35.5 1 25.44 129 PHE B C 1
ATOM 2234 O O . PHE B 1 129 ? 30.219 27.516 -34.375 1 25.44 129 PHE B O 1
ATOM 2241 N N . ARG B 1 130 ? 30.906 27.219 -36.344 1 28.66 130 ARG B N 1
ATOM 2242 C CA . ARG B 1 130 ? 31.531 28.5 -36.656 1 28.66 130 ARG B CA 1
ATOM 2243 C C . ARG B 1 130 ? 30.5 29.625 -36.594 1 28.66 130 ARG B C 1
ATOM 2245 O O . ARG B 1 130 ? 29.672 29.75 -37.5 1 28.66 130 ARG B O 1
ATOM 2252 N N . ARG B 1 131 ? 29.828 29.703 -35.438 1 28.53 131 ARG B N 1
ATOM 2253 C CA . ARG B 1 131 ? 29.125 30.984 -35.406 1 28.53 131 ARG B CA 1
ATOM 2254 C C . ARG B 1 131 ? 30.031 32.125 -35.875 1 28.53 131 ARG B C 1
ATOM 2256 O O . ARG B 1 131 ? 31.047 32.406 -35.25 1 28.53 131 ARG B O 1
ATOM 2263 N N . ARG B 1 132 ? 30.203 32.219 -37.188 1 29.33 132 ARG B N 1
ATOM 2264 C CA . ARG B 1 132 ? 30.672 33.5 -37.719 1 29.33 132 ARG B CA 1
ATOM 2265 C C . ARG B 1 132 ? 30.031 34.688 -37.031 1 29.33 132 ARG B C 1
ATOM 2267 O O . ARG B 1 132 ? 28.812 34.875 -37.094 1 29.33 132 ARG B O 1
ATOM 2274 N N . ALA B 1 133 ? 30.391 34.812 -35.719 1 29.19 133 ALA B N 1
ATOM 2275 C CA . ALA B 1 133 ? 30.094 36.062 -35 1 29.19 133 ALA B CA 1
ATOM 2276 C C . ALA B 1 133 ? 30.172 37.25 -35.938 1 29.19 133 ALA B C 1
ATOM 2278 O O . ALA B 1 133 ? 31.25 37.562 -36.469 1 29.19 133 ALA B O 1
ATOM 2279 N N . ALA B 1 134 ? 29.234 37.25 -36.906 1 28.95 134 ALA B N 1
ATOM 2280 C CA . ALA B 1 134 ? 29.219 38.469 -37.688 1 28.95 134 ALA B CA 1
ATOM 2281 C C . ALA B 1 134 ? 29.484 39.719 -36.812 1 28.95 134 ALA B C 1
ATOM 2283 O O . ALA B 1 134 ? 28.906 39.844 -35.75 1 28.95 134 ALA B O 1
ATOM 2284 N N . ALA B 1 135 ? 30.781 40.062 -36.719 1 31.17 135 ALA B N 1
ATOM 2285 C CA . ALA B 1 135 ? 31.266 41.344 -36.219 1 31.17 135 ALA B CA 1
ATOM 2286 C C . ALA B 1 135 ? 30.281 42.438 -36.5 1 31.17 135 ALA B C 1
ATOM 2288 O O . ALA B 1 135 ? 30.078 42.844 -37.656 1 31.17 135 ALA B O 1
ATOM 2289 N N . ALA B 1 136 ? 29.047 42.25 -36 1 30.17 136 ALA B N 1
ATOM 2290 C CA . ALA B 1 136 ? 28.156 43.406 -36.188 1 30.17 136 ALA B CA 1
ATOM 2291 C C . ALA B 1 136 ? 28.875 44.719 -35.906 1 30.17 136 ALA B C 1
ATOM 2293 O O . ALA B 1 136 ? 29.453 44.875 -34.812 1 30.17 136 ALA B O 1
ATOM 2294 N N . THR B 1 137 ? 29.531 45.281 -36.875 1 31.11 137 THR B N 1
ATOM 2295 C CA . THR B 1 137 ? 30.031 46.625 -36.969 1 31.11 137 THR B CA 1
ATOM 2296 C C . THR B 1 137 ? 29.047 47.625 -36.312 1 31.11 137 THR B C 1
ATOM 2298 O O . THR B 1 137 ? 27.938 47.812 -36.812 1 31.11 137 THR B O 1
ATOM 2301 N N . SER B 1 138 ? 28.891 47.438 -35 1 30.44 138 SER B N 1
ATOM 2302 C CA . SER B 1 138 ? 28.094 48.438 -34.25 1 30.44 138 SER B CA 1
ATOM 2303 C C . SER B 1 138 ? 28.391 49.844 -34.75 1 30.44 138 SER B C 1
ATOM 2305 O O . SER B 1 138 ? 29.547 50.25 -34.844 1 30.44 138 SER B O 1
ATOM 2307 N N . PRO B 1 139 ? 27.609 50.375 -35.594 1 30.36 139 PRO B N 1
ATOM 2308 C CA . PRO B 1 139 ? 27.938 51.719 -36.094 1 30.36 139 PRO B CA 1
ATOM 2309 C C . PRO B 1 139 ? 28.219 52.719 -34.969 1 30.36 139 PRO B C 1
ATOM 2311 O O . PRO B 1 139 ? 27.656 52.562 -33.875 1 30.36 139 PRO B O 1
ATOM 2314 N N . ARG B 1 140 ? 29.406 53.312 -34.781 1 33.19 140 ARG B N 1
ATOM 2315 C CA . ARG B 1 140 ? 30.031 54.312 -33.938 1 33.19 140 ARG B CA 1
ATOM 2316 C C . ARG B 1 140 ? 29.094 55.5 -33.688 1 33.19 140 ARG B C 1
ATOM 2318 O O . ARG B 1 140 ? 29.453 56.469 -33.031 1 33.19 140 ARG B O 1
ATOM 2325 N N . TRP B 1 141 ? 27.984 55.562 -34.438 1 29.14 141 TRP B N 1
ATOM 2326 C CA . TRP B 1 141 ? 27.531 56.938 -34.531 1 29.14 141 TRP B CA 1
ATOM 2327 C C . TRP B 1 141 ? 26.953 57.406 -33.188 1 29.14 141 TRP B C 1
ATOM 2329 O O . TRP B 1 141 ? 26.562 58.562 -33.062 1 29.14 141 TRP B O 1
ATOM 2339 N N . LEU B 1 142 ? 26.531 56.438 -32.344 1 28.56 142 LEU B N 1
ATOM 2340 C CA . LEU B 1 142 ? 25.516 57.031 -31.516 1 28.56 142 LEU B CA 1
ATOM 2341 C C . LEU B 1 142 ? 26.141 57.844 -30.375 1 28.56 142 LEU B C 1
ATOM 2343 O O . LEU B 1 142 ? 25.828 57.594 -29.203 1 28.56 142 LEU B O 1
ATOM 2347 N N . HIS B 1 143 ? 27.391 58.188 -30.469 1 26.84 143 HIS B N 1
ATOM 2348 C CA . HIS B 1 143 ? 28.016 58.781 -29.312 1 26.84 143 HIS B CA 1
ATOM 2349 C C . HIS B 1 143 ? 27.25 60 -28.828 1 26.84 143 HIS B C 1
ATOM 2351 O O . HIS B 1 143 ? 27.531 60.531 -27.75 1 26.84 143 HIS B O 1
ATOM 2357 N N . GLY B 1 144 ? 26.656 60.812 -29.766 1 26.23 144 GLY B N 1
ATOM 2358 C CA . GLY B 1 144 ? 26.672 62.219 -29.516 1 26.23 144 GLY B CA 1
ATOM 2359 C C . GLY B 1 144 ? 25.797 62.656 -28.359 1 26.23 144 GLY B C 1
ATOM 2360 O O . GLY B 1 144 ? 26.031 63.688 -27.75 1 26.23 144 GLY B O 1
ATOM 2361 N N . VAL B 1 145 ? 24.594 62.125 -28.188 1 28.55 145 VAL B N 1
ATOM 2362 C CA . VAL B 1 145 ? 23.609 63.125 -27.766 1 28.55 145 VAL B CA 1
ATOM 2363 C C . VAL B 1 145 ? 23.625 63.25 -26.25 1 28.55 145 VAL B C 1
ATOM 2365 O O . VAL B 1 145 ? 22.656 63.75 -25.656 1 28.55 145 VAL B O 1
ATOM 2368 N N . ARG B 1 146 ? 24.5 62.75 -25.531 1 25.91 146 ARG B N 1
ATOM 2369 C CA . ARG B 1 146 ? 24.172 62.656 -24.109 1 25.91 146 ARG B CA 1
ATOM 2370 C C . ARG B 1 146 ? 24.047 64 -23.469 1 25.91 146 ARG B C 1
ATOM 2372 O O . ARG B 1 146 ? 23.469 64.188 -22.391 1 25.91 146 ARG B O 1
ATOM 2379 N N . ARG B 1 147 ? 24.828 64.938 -23.906 1 28.44 147 ARG B N 1
ATOM 2380 C CA . ARG B 1 147 ? 25.375 65.75 -22.797 1 28.44 147 ARG B CA 1
ATOM 2381 C C . ARG B 1 147 ? 24.312 66.688 -22.203 1 28.44 147 ARG B C 1
ATOM 2383 O O . ARG B 1 147 ? 24.547 67.312 -21.188 1 28.44 147 ARG B O 1
ATOM 2390 N N . ALA B 1 148 ? 23.25 67.062 -22.891 1 29.03 148 ALA B N 1
ATOM 2391 C CA . ALA B 1 148 ? 22.875 68.438 -22.578 1 29.03 148 ALA B CA 1
ATOM 2392 C C . ALA B 1 148 ? 22.172 68.5 -21.234 1 29.03 148 ALA B C 1
ATOM 2394 O O . ALA B 1 148 ? 21.281 69.312 -21.031 1 29.03 148 ALA B O 1
ATOM 2395 N N . ARG B 1 149 ? 22.203 67.438 -20.391 1 26.2 149 ARG B N 1
ATOM 2396 C CA . ARG B 1 149 ? 21.203 67.562 -19.344 1 26.2 149 ARG B CA 1
ATOM 2397 C C . ARG B 1 149 ? 21.328 68.875 -18.594 1 26.2 149 ARG B C 1
ATOM 2399 O O . ARG B 1 149 ? 20.344 69.562 -18.422 1 26.2 149 ARG B O 1
ATOM 2406 N N . ALA B 1 150 ? 21.953 68.812 -17.469 1 28.83 150 ALA B N 1
ATOM 2407 C CA . ALA B 1 150 ? 21.438 69 -16.125 1 28.83 150 ALA B CA 1
ATOM 2408 C C . ALA B 1 150 ? 21.609 70.438 -15.688 1 28.83 150 ALA B C 1
ATOM 2410 O O . ALA B 1 150 ? 21.453 70.812 -14.508 1 28.83 150 ALA B O 1
ATOM 2411 N N . ASP B 1 151 ? 21.969 71.438 -16.516 1 25.52 151 ASP B N 1
ATOM 2412 C CA . ASP B 1 151 ? 22.484 72.625 -15.789 1 25.52 151 ASP B CA 1
ATOM 2413 C C . ASP B 1 151 ? 21.359 73.312 -15.047 1 25.52 151 ASP B C 1
ATOM 2415 O O . ASP B 1 151 ? 21.578 74.375 -14.445 1 25.52 151 ASP B O 1
ATOM 2419 N N . SER B 1 152 ? 20.062 73.062 -15.234 1 27.97 152 SER B N 1
ATOM 2420 C CA . SER B 1 152 ? 19.234 74.188 -14.883 1 27.97 152 SER B CA 1
ATOM 2421 C C . SER B 1 152 ? 19.312 74.5 -13.398 1 27.97 152 SER B C 1
ATOM 2423 O O . SER B 1 152 ? 18.922 73.688 -12.562 1 27.97 152 SER B O 1
ATOM 2425 N N . SER B 1 153 ? 20.375 75.188 -12.875 1 28.98 153 SER B N 1
ATOM 2426 C CA . SER B 1 153 ? 20.625 75.875 -11.586 1 28.98 153 SER B CA 1
ATOM 2427 C C . SER B 1 153 ? 19.484 76.75 -11.18 1 28.98 153 SER B C 1
ATOM 2429 O O . SER B 1 153 ? 19.266 77.812 -11.781 1 28.98 153 SER B O 1
ATOM 2431 N N . VAL B 1 154 ? 18.203 76.25 -11.047 1 28.61 154 VAL B N 1
ATOM 2432 C CA . VAL B 1 154 ? 17.141 77.125 -10.609 1 28.61 154 VAL B CA 1
ATOM 2433 C C . VAL B 1 154 ? 17.594 77.875 -9.367 1 28.61 154 VAL B C 1
ATOM 2435 O O . VAL B 1 154 ? 18.031 77.312 -8.383 1 28.61 154 VAL B O 1
ATOM 2438 N N . THR B 1 155 ? 17.891 79.188 -9.531 1 25.83 155 THR B N 1
ATOM 2439 C CA . THR B 1 155 ? 18.141 80.375 -8.688 1 25.83 155 THR B CA 1
ATOM 2440 C C . THR B 1 155 ? 17.078 80.5 -7.605 1 25.83 155 THR B C 1
ATOM 2442 O O . THR B 1 155 ? 15.93 80.812 -7.902 1 25.83 155 THR B O 1
ATOM 2445 N N . ARG B 1 156 ? 16.703 79.375 -6.895 1 29.11 156 ARG B N 1
ATOM 2446 C CA . ARG B 1 156 ? 15.797 79.688 -5.801 1 29.11 156 ARG B CA 1
ATOM 2447 C C . ARG B 1 156 ? 16.281 80.875 -5.004 1 29.11 156 ARG B C 1
ATOM 2449 O O . ARG B 1 156 ? 17.391 80.875 -4.469 1 29.11 156 ARG B O 1
ATOM 2456 N N . ASN B 1 157 ? 15.812 82.125 -5.359 1 26.48 157 ASN B N 1
ATOM 2457 C CA . ASN B 1 157 ? 15.828 83.438 -4.688 1 26.48 157 ASN B CA 1
ATOM 2458 C C . ASN B 1 157 ? 15.695 83.25 -3.174 1 26.48 157 ASN B C 1
ATOM 2460 O O . ASN B 1 157 ? 15.141 82.25 -2.689 1 26.48 157 ASN B O 1
ATOM 2464 N N . SER B 1 158 ? 16.219 84.312 -2.416 1 27.17 158 SER B N 1
ATOM 2465 C CA . SER B 1 158 ? 16.656 84.875 -1.149 1 27.17 158 SER B CA 1
ATOM 2466 C C . SER B 1 158 ? 15.5 85.062 -0.174 1 27.17 158 SER B C 1
ATOM 2468 O O . SER B 1 158 ? 15.664 85.625 0.902 1 27.17 158 SER B O 1
ATOM 2470 N N . ILE B 1 159 ? 14.281 84.562 -0.459 1 28.03 159 ILE B N 1
ATOM 2471 C CA . ILE B 1 159 ? 13.43 85.25 0.507 1 28.03 159 ILE B CA 1
ATOM 2472 C C . ILE B 1 159 ? 13.992 85 1.915 1 28.03 159 ILE B C 1
ATOM 2474 O O . ILE B 1 159 ? 14.156 83.875 2.371 1 28.03 159 ILE B O 1
ATOM 2478 N N . GLU B 1 160 ? 14.508 86.188 2.438 1 24.81 160 GLU B N 1
ATOM 2479 C CA . GLU B 1 160 ? 14.703 86.688 3.797 1 24.81 160 GLU B CA 1
ATOM 2480 C C . GLU B 1 160 ? 13.5 86.375 4.68 1 24.81 160 GLU B C 1
ATOM 2482 O O . GLU B 1 160 ? 12.359 86.5 4.238 1 24.81 160 GLU B O 1
#

Radius of gyration: 36.48 Å; Cα contacts (8 Å, |Δi|>4): 300; chains: 2; bounding box: 64×108×103 Å

Organism: Micromonas pusilla (strain CCMP1545) (NCBI:txid564608)

Nearest PDB structures (foldseek):
  4u9d-assembly1_A  TM=5.540E-01  e=1.523E+00  Escherichia coli
  6ot7-assembly1_B  TM=5.900E-01  e=4.338E+00  Escherichia coli
  6pe5-assembly1_F  TM=3.898E-01  e=4.598E+00  Saccharomyces cerevisiae S288C
  4u9d-assembly1_A  TM=5.540E-01  e=1.496E+00  Escherichia coli
  3hnj-assembly1_C  TM=5.545E-01  e=2.115E+00  Escherichia coli

Secondary structure (DSSP, 8-state):
--SS-HHHHHHHHHHHHHHHHHHHHH-HHHHHHHHBSS---HHHHHHHHHHHHHHHHHHHHHHHS-HHHHHHHHHHHHHHHHIIIIIHHHH--SSS----BPSS-TTS----HHHHHHHS-------------------TTTT---GGG-----------/--SS-HHHHHHHHHHHHHHHHHHHHH-HHHHHHTTBSS---HHHHHHHHHHHHHHHHHHHHHHHS-HHHHHHHHHHHHHHHHIIIIIHHHH--SSS----BPSS-TTS----HHHHHHHT-------------------GGGGGGGGG------------

Sequence (320 aa):
MALITAQQYIQAFVVVMAVYAAQMLLVPAKMVTDHFKAPATPMVQFWIRGASVAWGGLAYCVYTMPTAAALPVATAASVACNVLYPMNAKFGLIGAKKLPVKYPMHYVRHVTFQRVVESESIDRPRFAFRRRAAAATSPRWLHGVRRARADSSVTRNSIEMALITAQQYIQAFVVVMAVYAAQMLLVPAKMVTDHFKAPATPMVQFWIRGASVAWGGLAYCVYTMPTAAALPVATAASVACNVLYPMNAKFGLIGAKKLPVKYPMHYVRHVTFQRVVESESIDRPRFAFRRRAAAATSPRWLHGVRRARADSSVTRNSIE

pLDDT: mean 71.17, std 30.43, range [23.58, 98.81]

Foldseek 3Di:
DPPADLVRLLVVLLVVLLVQLVCLQPPVQCVDVVWFPDGCDPVSSVVSNVCSVVSNVLSVVLVVDPSVVNRVSSVVCVVVCCVVPPVCQCPVPDHDDRGRTDPPPVVDPCPVPVCVVVVVVPCPVPPPPVPPVVPPPPPPPPPDDPDDDPDDDDPPDDDD/DPPADLVRLLVVLLVVLLVQLVCLQPPVQCVDVVWFPDGCDPVSSVVSNVCSVVSNVLSVCLVVDPSVVNRVSSVVCVVVCCVVPPVCQCPVPDHDDRGRTDPPPVVDPCPVVVCVVVVVVPCPVPPPPVPPPVPPPPPPPPPPDPDDDDPPPPPPDDPD

Solvent-accessible surface area (backbone atoms only — not comparable to full-atom values): 18642 Å² total; per-residue (Å²): 128,77,90,66,53,70,68,55,48,47,50,49,49,28,53,55,37,36,51,51,14,50,40,20,56,74,40,29,47,53,62,35,50,70,42,27,76,51,80,55,46,69,68,45,31,43,51,38,27,36,37,15,47,26,28,35,47,30,22,51,48,45,66,71,40,56,65,84,63,20,45,60,53,53,51,52,46,50,53,47,44,42,50,44,37,64,47,16,40,73,64,22,73,73,59,94,58,65,50,59,61,39,84,78,48,84,83,54,71,81,67,55,58,63,47,56,60,51,57,65,57,51,82,64,73,76,73,72,68,72,70,72,69,70,76,71,76,70,76,80,69,86,68,80,90,83,73,79,76,72,81,83,72,87,73,85,76,74,90,128,129,77,86,67,52,71,67,55,49,46,50,50,50,27,52,52,36,35,51,50,15,50,40,21,56,74,40,27,45,52,63,34,50,69,42,25,76,50,82,57,45,71,70,45,31,45,52,38,28,34,37,13,48,27,27,34,46,28,22,50,47,46,65,72,40,57,64,83,66,19,46,60,53,53,51,52,45,50,52,49,43,43,49,44,38,64,45,17,40,72,64,22,72,73,61,94,58,66,52,58,59,40,83,78,48,86,84,54,71,79,66,54,56,62,47,54,60,54,57,60,57,54,82,63,75,74,73,72,69,74,69,71,70,69,74,70,74,68,74,78,70,79,70,68,80,70,72,79,63,77,72,82,73,77,77,77,76,72,89,124